Protein 9ZMU (pdb70)

InterPro domains:
  IPR013022 Xylose isomerase-like, TIM barrel domain [PF01261] (29-275)
  IPR030823 IolE/MocC family [TIGR04379] (2-289)
  IPR036237 Xylose isomerase-like superfamily [SSF51658] (3-282)
  IPR050312 IolE/XylA/MocC-like [PTHR12110] (18-287)

Secondary structure (DSSP, 8-state):
--EEEEE-GGGTS-SS-TTSSTTS-HHHHHHHHHHHT-SEE---TTS--SHHHHHHHHGGGT-EE---EEEE-TTTS-HHHHHHHHHHHHHHHHHHT--EEEEEE-TT--TT-TTS-GGG-----GGGHHHHHHHHHHHHHHHHTTT-EEEEE--TTSSS-SHHHHHHHHHT--SS-EEEEEHHHHHHTT--HHHHHHHHGGGEEEEEE-EEBHHHHHHHHHHT--HHHHHHHT-EE-TT-TTB---HHHHHHHHHHHT--EEEEE-----TTTS-HHHHHHHHHHHHHHHHHHTTS--

Foldseek 3Di:
DQEFEEAECLLQANALDRVFNVVPAPLNSLQLRLVLPHQAYEDGPRADLDQVRNCVRNVVSNHQHAEYEDEAAVVPDPLVVRLVSCVSRLVNCVSRVYQEYEYEHPNQFCLSPQPAFLVPADADPPVCLLVVLVSLQVSLVVSVVSRHQYAYEQARRYNRQELVSLVSSVVNHDDRYAHAQEQLSHVLSVHQSLVSCVVHVVRHQHYEQKWAQVVLSVVSVVVRGHNVVSLAVFRIAAAPDPSTDGDVLSSLLSNQVVQPGGYYYHYTRHRCVVVPSSVRVSSRVVRVVVSNVVSNNPD

Organism: Brucella melitensis biotype 1 (strain ATCC 23456 / CCUG 17765 / NCTC 10094 / 16M) (NCBI:txid224914)

B-factor: mean 40.73, std 9.57, range [23.69, 94.18]

Radius of gyration: 17.74 Å; Cα contacts (8 Å, |Δi|>4): 620; chains: 1; bounding box: 44×40×45 Å

Sequence (299 aa):
HMILYGTNPIAWSNDDDRSLGAHITLDQCLDEAAKIGFDGIEKGHKFPQEAAALKAVLEPRGLRYVSGWHSLNLLVNSVEEEKAAMQPALDLLKAMGSKVIIVCETSNAIHGDNDKPLQERPVLEDARWEAFGLGVEALAAHAAAQGITLVYHHHMGTIVETEDEIDRLMRFTGPHTRLLLDTGHCLFGRGNPERVAQKHIARVGHIHAKNIRRDIVQDVRDQNLSFLEGVRRGVFTVPGDTEGSVDFVPVLKIAAEHGYQGWLVIEAEQDPDVRNPFEYQSLGLKSLKAFAREAGLDK

Solvent-accessible surface area: 12038 Å² total; per-residue (Å²): 187,74,9,28,5,0,0,10,8,17,4,1,8,4,48,65,19,140,88,12,3,59,125,7,73,32,82,76,5,0,67,27,0,32,144,26,38,9,43,0,0,4,52,3,60,67,10,37,124,105,27,65,39,0,76,66,34,2,115,99,54,59,8,132,11,2,0,6,84,24,46,0,43,23,24,109,59,62,51,115,101,2,52,72,52,0,50,91,28,0,70,16,4,94,46,31,47,9,150,16,0,3,0,0,0,29,43,59,27,12,18,42,60,62,136,74,30,12,112,92,34,24,101,9,127,106,96,106,4,106,69,6,0,111,7,0,24,33,0,0,41,53,0,36,91,43,52,2,45,0,0,0,1,0,10,10,0,0,0,0,21,41,18,81,11,0,28,59,0,8,166,61,16,26,98,77,0,83,0,0,1,0,2,0,1,1,26,4,3,170,4,62,12,66,118,0,0,112,102,22,11,82,54,12,22,1,4,1,3,0,4,0,7,92,117,32,0,76,52,4,39,105,96,61,23,7,2,4,44,0,0,83,90,4,0,0,0,0,0,31,17,135,95,20,48,16,98,9,37,32,4,6,111,15,0,26,121,123,45,20,143,21,27,0,0,0,10,1,6,6,28,9,109,107,67,70,7,71,117,35,1,34,63,0,10,155,14,0,79,27,47,0,155,122,9,32,14,35,211

Structure (mmCIF, N/CA/C/O backbone):
data_9ZMU
#
_entry.id   9ZMU
#
_cell.length_a   47.806
_cell.length_b   47.806
_cell.length_c   492.577
_cell.angle_alpha   90.00
_cell.angle_beta   90.00
_cell.angle_gamma   120.00
#
_symmetry.space_group_name_H-M   'P 65 2 2'
#
loop_
_entity.id
_entity.type
_entity.pdbx_description
1 polymer 'Iole protein'
2 non-polymer 'MANGANESE (II) ION'
3 water water
#
loop_
_atom_site.group_PDB
_atom_site.id
_atom_site.type_symbol
_atom_site.label_atom_id
_atom_site.label_alt_id
_atom_site.label_comp_id
_atom_site.label_asym_id
_atom_site.label_entity_id
_atom_site.label_seq_id
_atom_site.pdbx_PDB_ins_code
_atom_site.Cartn_x
_atom_site.Cartn_y
_atom_site.Cartn_z
_atom_site.occupancy
_atom_site.B_iso_or_equiv
_atom_site.auth_seq_id
_atom_site.auth_comp_id
_atom_site.auth_asym_id
_atom_site.auth_atom_id
_atom_site.pdbx_PDB_model_num
ATOM 1 N N . HIS A 1 8 ? 33.072 17.804 -12.490 1.00 64.30 0 HIS A N 1
ATOM 2 C CA . HIS A 1 8 ? 32.223 16.712 -11.935 1.00 46.52 0 HIS A CA 1
ATOM 3 C C . HIS A 1 8 ? 31.633 15.802 -13.015 1.00 56.90 0 HIS A C 1
ATOM 4 O O . HIS A 1 8 ? 31.035 16.287 -13.977 1.00 59.43 0 HIS A O 1
ATOM 11 N N . MET A 1 9 ? 31.784 14.479 -12.846 1.00 51.20 1 MET A N 1
ATOM 12 C CA . MET A 1 9 ? 31.198 13.540 -13.798 1.00 48.58 1 MET A CA 1
ATOM 13 C C . MET A 1 9 ? 29.692 13.414 -13.618 1.00 47.33 1 MET A C 1
ATOM 14 O O . MET A 1 9 ? 28.977 13.165 -14.599 1.00 42.91 1 MET A O 1
ATOM 16 N N . ILE A 1 10 ? 29.187 13.579 -12.394 1.00 38.72 2 ILE A N 1
ATOM 17 C CA . ILE A 1 10 ? 27.748 13.616 -12.135 1.00 42.33 2 ILE A CA 1
ATOM 18 C C . ILE A 1 10 ? 27.374 15.028 -11.720 1.00 39.41 2 ILE A C 1
ATOM 19 O O . ILE A 1 10 ? 27.943 15.577 -10.764 1.00 37.82 2 ILE A O 1
ATOM 24 N N . LEU A 1 11 ? 26.416 15.603 -12.443 1.00 38.07 3 LEU A N 1
ATOM 25 C CA . LEU A 1 11 ? 25.852 16.915 -12.162 1.00 37.56 3 LEU A CA 1
ATOM 26 C C . LEU A 1 11 ? 24.410 16.743 -11.710 1.00 35.15 3 LEU A C 1
ATOM 27 O O . LEU A 1 11 ? 23.688 15.899 -12.234 1.00 31.71 3 LEU A O 1
ATOM 32 N N . TYR A 1 12 ? 24.011 17.546 -10.727 1.00 33.28 4 TYR A N 1
ATOM 33 C CA . TYR A 1 12 ? 22.687 17.513 -10.126 1.00 28.57 4 TYR A CA 1
ATOM 34 C C . TYR A 1 12 ? 21.887 18.732 -10.570 1.00 26.41 4 TYR A C 1
ATOM 35 O O . TYR A 1 12 ? 22.260 19.876 -10.275 1.00 32.24 4 TYR A O 1
ATOM 44 N N . GLY A 1 13 ? 20.787 18.487 -11.281 1.00 27.52 5 GLY A N 1
ATOM 45 C CA . GLY A 1 13 ? 19.935 19.541 -11.778 1.00 30.25 5 GLY A CA 1
ATOM 46 C C . GLY A 1 13 ? 18.603 19.589 -11.053 1.00 28.80 5 GLY A C 1
ATOM 47 O O . GLY A 1 13 ? 18.245 18.709 -10.283 1.00 31.32 5 GLY A O 1
ATOM 48 N N . THR A 1 14 ? 17.854 20.647 -11.334 1.00 30.03 6 THR A N 1
ATOM 49 C CA . THR A 1 14 ? 16.465 20.729 -10.927 1.00 27.50 6 THR A CA 1
ATOM 50 C C . THR A 1 14 ? 15.642 21.241 -12.102 1.00 28.84 6 THR A C 1
ATOM 51 O O . THR A 1 14 ? 16.178 21.586 -13.157 1.00 32.90 6 THR A O 1
ATOM 55 N N . ASN A 1 15 ? 14.325 21.280 -11.909 1.00 27.45 7 ASN A N 1
ATOM 56 C CA . ASN A 1 15 ? 13.359 21.709 -12.908 1.00 33.46 7 ASN A CA 1
ATOM 57 C C . ASN A 1 15 ? 12.442 22.753 -12.288 1.00 34.40 7 ASN A C 1
ATOM 58 O O . ASN A 1 15 ? 11.951 22.556 -11.171 1.00 35.11 7 ASN A O 1
ATOM 63 N N . PRO A 1 16 ? 12.154 23.846 -12.999 1.00 35.09 8 PRO A N 1
ATOM 64 C CA . PRO A 1 16 ? 11.350 24.930 -12.401 1.00 33.89 8 PRO A CA 1
ATOM 65 C C . PRO A 1 16 ? 9.877 24.592 -12.134 1.00 32.89 8 PRO A C 1
ATOM 66 O O . PRO A 1 16 ? 9.233 25.376 -11.435 1.00 32.75 8 PRO A O 1
ATOM 70 N N . ILE A 1 17 ? 9.320 23.479 -12.629 1.00 32.07 9 ILE A N 1
ATOM 71 C CA . ILE A 1 17 ? 7.905 23.200 -12.369 1.00 34.11 9 ILE A CA 1
ATOM 72 C C . ILE A 1 17 ? 7.652 22.898 -10.904 1.00 36.80 9 ILE A C 1
ATOM 73 O O . ILE A 1 17 ? 6.491 22.862 -10.480 1.00 33.74 9 ILE A O 1
ATOM 78 N N . ALA A 1 18 ? 8.712 22.718 -10.112 1.00 36.55 10 ALA A N 1
ATOM 79 C CA . ALA A 1 18 ? 8.540 22.687 -8.666 1.00 35.89 10 ALA A CA 1
ATOM 80 C C . ALA A 1 18 ? 8.019 24.026 -8.160 1.00 32.03 10 ALA A C 1
ATOM 81 O O . ALA A 1 18 ? 7.183 24.076 -7.252 1.00 39.00 10 ALA A O 1
ATOM 83 N N . TRP A 1 19 ? 8.506 25.121 -8.745 1.00 34.68 11 TRP A N 1
ATOM 84 C CA . TRP A 1 19 ? 8.143 26.484 -8.373 1.00 34.81 11 TRP A CA 1
ATOM 85 C C . TRP A 1 19 ? 6.899 26.965 -9.119 1.00 36.26 11 TRP A C 1
ATOM 86 O O . TRP A 1 19 ? 5.914 27.351 -8.489 1.00 35.68 11 TRP A O 1
ATOM 97 N N . SER A 1 20 ? 6.920 26.941 -10.451 1.00 34.81 12 SER A N 1
ATOM 98 C CA . SER A 1 20 ? 5.792 27.397 -11.255 1.00 30.32 12 SER A CA 1
ATOM 99 C C . SER A 1 20 ? 5.482 26.352 -12.310 1.00 37.03 12 SER A C 1
ATOM 100 O O . SER A 1 20 ? 6.317 26.091 -13.181 1.00 38.33 12 SER A O 1
ATOM 103 N N . ASN A 1 21 ? 4.295 25.745 -12.223 1.00 37.58 13 ASN A N 1
ATOM 104 C CA . ASN A 1 21 ? 3.929 24.696 -13.160 1.00 36.80 13 ASN A CA 1
ATOM 105 C C . ASN A 1 21 ? 3.811 25.255 -14.568 1.00 38.33 13 ASN A C 1
ATOM 106 O O . ASN A 1 21 ? 3.403 26.402 -14.773 1.00 33.02 13 ASN A O 1
ATOM 111 N N . ASP A 1 22 ? 4.220 24.435 -15.539 1.00 41.40 14 ASP A N 1
ATOM 112 C CA . ASP A 1 22 ? 4.145 24.816 -16.944 1.00 44.01 14 ASP A CA 1
ATOM 113 C C . ASP A 1 22 ? 2.764 24.537 -17.513 1.00 44.26 14 ASP A C 1
ATOM 114 O O . ASP A 1 22 ? 2.182 25.387 -18.195 1.00 43.51 14 ASP A O 1
ATOM 119 N N . ASP A 1 23 ? 2.253 23.327 -17.267 1.00 42.91 15 ASP A N 1
ATOM 120 C CA . ASP A 1 23 ? 0.975 22.902 -17.832 1.00 47.73 15 ASP A CA 1
ATOM 121 C C . ASP A 1 23 ? -0.202 23.659 -17.205 1.00 45.76 15 ASP A C 1
ATOM 122 O O . ASP A 1 23 ? -1.153 24.026 -17.905 1.00 53.27 15 ASP A O 1
ATOM 127 N N . ASP A 1 24 ? -0.183 23.873 -15.886 1.00 46.32 16 ASP A N 1
ATOM 128 C CA . ASP A 1 24 ? -1.223 24.629 -15.179 1.00 46.64 16 ASP A CA 1
ATOM 129 C C . ASP A 1 24 ? -0.570 25.878 -14.593 1.00 48.15 16 ASP A C 1
ATOM 130 O O . ASP A 1 24 ? 0.110 25.807 -13.566 1.00 43.75 16 ASP A O 1
ATOM 135 N N . ARG A 1 25 ? -0.792 27.026 -15.242 1.00 49.51 17 ARG A N 1
ATOM 136 C CA . ARG A 1 25 ? -0.164 28.289 -14.861 1.00 44.03 17 ARG A CA 1
ATOM 137 C C . ARG A 1 25 ? -0.839 28.971 -13.669 1.00 47.67 17 ARG A C 1
ATOM 138 O O . ARG A 1 25 ? -0.477 30.108 -13.340 1.00 48.25 17 ARG A O 1
ATOM 146 N N . SER A 1 26 ? -1.833 28.334 -13.049 1.00 39.42 18 SER A N 1
ATOM 147 C CA . SER A 1 26 ? -2.355 28.759 -11.760 1.00 42.63 18 SER A CA 1
ATOM 148 C C . SER A 1 26 ? -1.555 28.201 -10.599 1.00 38.17 18 SER A C 1
ATOM 149 O O . SER A 1 26 ? -1.793 28.602 -9.458 1.00 40.85 18 SER A O 1
ATOM 152 N N . LEU A 1 27 ? -0.641 27.268 -10.858 1.00 42.26 19 LEU A N 1
ATOM 153 C CA . LEU A 1 27 ? 0.171 26.643 -9.821 1.00 36.95 19 LEU A CA 1
ATOM 154 C C . LEU A 1 27 ? 1.505 27.368 -9.814 1.00 37.82 19 LEU A C 1
ATOM 155 O O . LEU A 1 27 ? 2.261 27.309 -10.791 1.00 38.50 19 LEU A O 1
ATOM 160 N N . GLY A 1 28 ? 1.776 28.073 -8.721 1.00 35.28 20 GLY A N 1
ATOM 161 C CA . GLY A 1 28 ? 2.980 28.869 -8.620 1.00 43.73 20 GLY A CA 1
ATOM 162 C C . GLY A 1 28 ? 3.006 30.095 -9.498 1.00 47.77 20 GLY A C 1
ATOM 163 O O . GLY A 1 28 ? 4.092 30.584 -9.807 1.00 50.47 20 GLY A O 1
ATOM 164 N N . ALA A 1 29 ? 1.843 30.612 -9.911 1.00 46.23 21 ALA A N 1
ATOM 165 C CA . ALA A 1 29 ? 1.828 31.793 -10.773 1.00 46.81 21 ALA A CA 1
ATOM 166 C C . ALA A 1 29 ? 2.523 32.975 -10.120 1.00 44.29 21 ALA A C 1
ATOM 167 O O . ALA A 1 29 ? 3.132 33.802 -10.806 1.00 41.27 21 ALA A O 1
ATOM 169 N N . HIS A 1 30 ? 2.416 33.081 -8.802 1.00 52.43 22 HIS A N 1
ATOM 170 C CA . HIS A 1 30 ? 2.947 34.214 -8.060 1.00 59.68 22 HIS A CA 1
ATOM 171 C C . HIS A 1 30 ? 4.453 34.149 -7.862 1.00 60.51 22 HIS A C 1
ATOM 172 O O . HIS A 1 30 ? 5.055 35.164 -7.489 1.00 67.22 22 HIS A O 1
ATOM 179 N N . ILE A 1 31 ? 5.073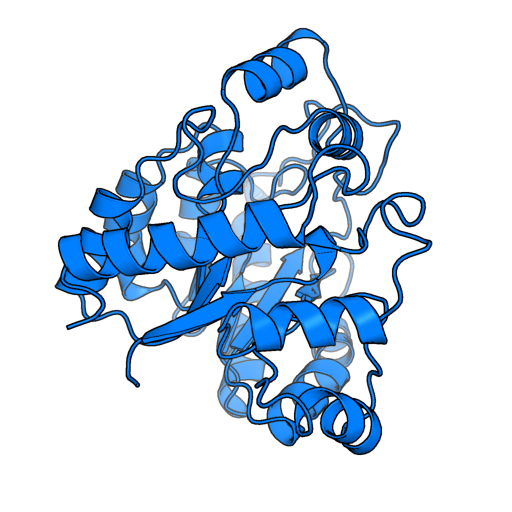 32.993 -8.093 1.00 54.22 23 ILE A N 1
ATOM 180 C CA . ILE A 1 31 ? 6.492 32.815 -7.810 1.00 45.51 23 ILE A CA 1
ATOM 181 C C . ILE A 1 31 ? 7.289 33.310 -9.001 1.00 45.67 23 ILE A C 1
ATOM 182 O O . ILE A 1 31 ? 7.169 32.777 -10.108 1.00 42.63 23 ILE A O 1
ATOM 187 N N . THR A 1 32 ? 8.139 34.298 -8.767 1.00 46.24 24 THR A N 1
ATOM 188 C CA . THR A 1 32 ? 8.879 34.878 -9.866 1.00 46.60 24 THR A CA 1
ATOM 189 C C . THR A 1 32 ? 9.980 33.932 -10.330 1.00 47.63 24 THR A C 1
ATOM 190 O O . THR A 1 32 ? 10.415 33.021 -9.612 1.00 39.85 24 THR A O 1
ATOM 194 N N . LEU A 1 33 ? 10.428 34.161 -11.561 1.00 46.47 25 LEU A N 1
ATOM 195 C CA . LEU A 1 33 ? 11.680 33.570 -12.006 1.00 44.05 25 LEU A CA 1
ATOM 196 C C . LEU A 1 33 ? 12.792 33.861 -11.018 1.00 41.21 25 LEU A C 1
ATOM 197 O O . LEU A 1 33 ? 13.592 32.979 -10.699 1.00 40.52 25 LEU A O 1
ATOM 202 N N . ASP A 1 34 ? 12.849 35.092 -10.510 1.00 48.68 26 ASP A N 1
ATOM 203 C CA . ASP A 1 34 ? 13.951 35.476 -9.632 1.00 52.55 26 ASP A CA 1
ATOM 204 C C . ASP A 1 34 ? 13.988 34.612 -8.379 1.00 47.49 26 ASP A C 1
ATOM 205 O O . ASP A 1 34 ? 15.070 34.230 -7.919 1.00 43.32 26 ASP A O 1
ATOM 210 N N . GLN A 1 35 ? 12.819 34.292 -7.811 1.00 40.66 27 GLN A N 1
ATOM 211 C CA . GLN A 1 35 ? 12.790 33.465 -6.612 1.00 43.23 27 GLN A CA 1
ATOM 212 C C . GLN A 1 35 ? 13.209 32.038 -6.928 1.00 42.86 27 GLN A C 1
ATOM 213 O O . GLN A 1 35 ? 14.006 31.436 -6.200 1.00 36.25 27 GLN A O 1
ATOM 219 N N . CYS A 1 36 ? 12.649 31.468 -7.992 1.00 36.18 28 CYS A N 1
ATOM 220 C CA . CYS A 1 36 ? 13.002 30.107 -8.370 1.00 36.78 28 CYS A CA 1
ATOM 221 C C . CYS A 1 36 ? 14.515 29.979 -8.503 1.00 31.14 28 CYS A C 1
ATOM 222 O O . CYS A 1 36 ? 15.141 29.128 -7.863 1.00 34.45 28 CYS A O 1
ATOM 225 N N . LEU A 1 37 ? 15.131 30.871 -9.271 1.00 32.25 29 LEU A N 1
ATOM 226 C CA . LEU A 1 37 ? 16.566 30.756 -9.514 1.00 39.48 29 LEU A CA 1
ATOM 227 C C . LEU A 1 37 ? 17.377 30.988 -8.243 1.00 38.00 29 LEU A C 1
ATOM 228 O O . LEU A 1 37 ? 18.384 30.311 -8.015 1.00 34.31 29 LEU A O 1
ATOM 233 N N . ASP A 1 38 ? 16.960 31.947 -7.411 1.00 38.81 30 ASP A N 1
ATOM 234 C CA . ASP A 1 38 ? 17.673 32.203 -6.165 1.00 37.50 30 ASP A CA 1
ATOM 235 C C . ASP A 1 38 ? 17.703 30.957 -5.300 1.00 36.20 30 ASP A C 1
ATOM 236 O O . ASP A 1 38 ? 18.755 30.567 -4.777 1.00 41.47 30 ASP A O 1
ATOM 241 N N . GLU A 1 39 ? 16.549 30.311 -5.148 1.00 36.00 31 GLU A N 1
ATOM 242 C CA . GLU A 1 39 ? 16.471 29.135 -4.293 1.00 36.86 31 GLU A CA 1
ATOM 243 C C . GLU A 1 39 ? 17.183 27.944 -4.917 1.00 30.91 31 GLU A C 1
ATOM 244 O O . GLU A 1 39 ? 17.804 27.149 -4.206 1.00 28.84 31 GLU A O 1
ATOM 250 N N . ALA A 1 40 ? 17.125 27.801 -6.241 1.00 31.20 32 ALA A N 1
ATOM 251 C CA . ALA A 1 40 ? 17.819 26.684 -6.872 1.00 34.17 32 ALA A CA 1
ATOM 252 C C . ALA A 1 40 ? 19.314 26.755 -6.591 1.00 32.95 32 ALA A C 1
ATOM 253 O O . ALA A 1 40 ? 19.932 25.770 -6.170 1.00 34.04 32 ALA A O 1
ATOM 255 N N . ALA A 1 41 ? 19.904 27.932 -6.793 1.00 35.59 33 ALA A N 1
ATOM 256 C CA . ALA A 1 41 ? 21.322 28.125 -6.514 1.00 35.83 33 ALA A CA 1
ATOM 257 C C . ALA A 1 41 ? 21.624 27.901 -5.040 1.00 39.80 33 ALA A C 1
ATOM 258 O O . ALA A 1 41 ? 22.571 27.194 -4.678 1.00 35.70 33 ALA A O 1
ATOM 260 N N . LYS A 1 42 ? 20.799 28.490 -4.176 1.00 40.95 34 LYS A N 1
ATOM 261 C CA . LYS A 1 42 ? 21.031 28.440 -2.742 1.00 38.67 34 LYS A CA 1
ATOM 262 C C . LYS A 1 42 ? 20.996 27.007 -2.231 1.00 39.30 34 LYS A C 1
ATOM 263 O O . LYS A 1 42 ? 21.769 26.634 -1.340 1.00 37.41 34 LYS A O 1
ATOM 269 N N . ILE A 1 43 ? 20.118 26.180 -2.804 1.00 35.14 35 ILE A N 1
ATOM 270 C CA . ILE A 1 43 ? 19.999 24.792 -2.375 1.00 34.90 35 ILE A CA 1
ATOM 271 C C . ILE A 1 43 ? 21.248 23.995 -2.731 1.00 32.22 35 ILE A C 1
ATOM 272 O O . ILE A 1 43 ? 21.545 22.969 -2.094 1.00 30.68 35 ILE A O 1
ATOM 277 N N . GLY A 1 44 ? 21.958 24.409 -3.780 1.00 30.26 36 GLY A N 1
ATOM 278 C CA . GLY A 1 44 ? 23.151 23.715 -4.230 1.00 33.54 36 GLY A CA 1
ATOM 279 C C . GLY A 1 44 ? 23.106 23.072 -5.609 1.00 35.65 36 GLY A C 1
ATOM 280 O O . GLY A 1 44 ? 24.068 22.401 -5.983 1.00 33.51 36 GLY A O 1
ATOM 281 N N . PHE A 1 45 ? 22.035 23.257 -6.386 1.00 33.64 37 PHE A N 1
ATOM 282 C CA . PHE A 1 45 ? 21.963 22.616 -7.698 1.00 31.39 37 PHE A CA 1
ATOM 283 C C . PHE A 1 45 ? 23.037 23.185 -8.625 1.00 30.22 37 PHE A C 1
ATOM 284 O O . PHE A 1 45 ? 23.387 24.360 -8.534 1.00 32.24 37 PHE A O 1
ATOM 292 N N . ASP A 1 46 ? 23.576 22.334 -9.508 1.00 32.36 38 ASP A N 1
ATOM 293 C CA . ASP A 1 46 ? 24.541 22.759 -10.526 1.00 30.16 38 ASP A CA 1
ATOM 294 C C . ASP A 1 46 ? 23.886 23.394 -11.748 1.00 33.70 38 ASP A C 1
ATOM 295 O O . ASP A 1 46 ? 24.569 24.067 -12.527 1.00 36.84 38 ASP A O 1
ATOM 300 N N . GLY A 1 47 ? 22.593 23.197 -11.937 1.00 33.08 39 GLY A N 1
ATOM 301 C CA . GLY A 1 47 ? 21.921 23.724 -13.113 1.00 29.94 39 GLY A CA 1
ATOM 302 C C . GLY A 1 47 ? 20.449 23.447 -12.990 1.00 29.41 39 GLY A C 1
ATOM 303 O O . GLY A 1 47 ? 19.997 22.825 -12.025 1.00 29.20 39 GLY A O 1
ATOM 304 N N . ILE A 1 48 ? 19.711 23.893 -14.011 1.00 28.07 40 ILE A N 1
ATOM 305 C CA . ILE A 1 48 ? 18.259 23.902 -14.004 1.00 28.39 40 ILE A CA 1
ATOM 306 C C . ILE A 1 48 ? 17.790 23.777 -15.445 1.00 28.96 40 ILE A C 1
ATOM 307 O O . ILE A 1 48 ? 18.489 24.176 -16.380 1.00 30.44 40 ILE A O 1
ATOM 312 N N . GLU A 1 49 ? 16.624 23.170 -15.620 1.00 28.95 41 GLU A N 1
ATOM 313 C CA . GLU A 1 49 ? 16.055 22.961 -16.941 1.00 30.67 41 GLU A CA 1
ATOM 314 C C . GLU A 1 49 ? 15.090 24.093 -17.255 1.00 30.81 41 GLU A C 1
ATOM 315 O O . GLU A 1 49 ? 14.686 24.851 -16.381 1.00 30.40 41 GLU A O 1
ATOM 321 N N . LYS A 1 50 ? 14.692 24.171 -18.518 1.00 32.68 42 LYS A N 1
ATOM 322 C CA . LYS A 1 50 ? 13.800 25.224 -18.978 1.00 33.44 42 LYS A CA 1
ATOM 323 C C . LYS A 1 50 ? 12.456 25.182 -18.257 1.00 33.09 42 LYS A C 1
ATOM 324 O O . LYS A 1 50 ? 11.900 24.112 -17.983 1.00 30.69 42 LYS A O 1
ATOM 330 N N . GLY A 1 51 ? 11.942 26.372 -17.954 1.00 32.03 43 GLY A N 1
ATOM 331 C CA . GLY A 1 51 ? 10.576 26.533 -17.522 1.00 32.10 43 GLY A CA 1
ATOM 332 C C . GLY A 1 51 ? 9.961 27.695 -18.280 1.00 37.00 43 GLY A C 1
ATOM 333 O O . GLY A 1 51 ? 10.666 28.506 -18.891 1.00 31.85 43 GLY A O 1
ATOM 334 N N . HIS A 1 52 ? 8.633 27.785 -18.205 1.00 37.45 44 HIS A N 1
ATOM 335 C CA . HIS A 1 52 ? 7.912 28.748 -19.034 1.00 39.53 44 HIS A CA 1
ATOM 336 C C . HIS A 1 52 ? 8.251 30.199 -18.705 1.00 44.48 44 HIS A C 1
ATOM 337 O O . HIS A 1 52 ? 8.003 31.078 -19.538 1.00 34.04 44 HIS A O 1
ATOM 344 N N . LYS A 1 53 ? 8.848 30.478 -17.548 1.00 39.39 45 LYS A N 1
ATOM 345 C CA . LYS A 1 53 ? 9.215 31.847 -17.221 1.00 47.34 45 LYS A CA 1
ATOM 346 C C . LYS A 1 53 ? 10.649 32.191 -17.628 1.00 47.96 45 LYS A C 1
ATOM 347 O O . LYS A 1 53 ? 11.113 33.297 -17.330 1.00 45.67 45 LYS A O 1
ATOM 353 N N . PHE A 1 54 ? 11.356 31.272 -18.308 1.00 42.89 46 PHE A N 1
ATOM 354 C CA . PHE A 1 54 ? 12.743 31.484 -18.724 1.00 40.50 46 PHE A CA 1
ATOM 355 C C . PHE A 1 54 ? 12.807 32.306 -20.010 1.00 47.29 46 PHE A C 1
ATOM 356 O O . PHE A 1 54 ? 12.086 32.006 -20.965 1.00 47.57 46 PHE A O 1
ATOM 364 N N . PRO A 1 55 ? 13.694 33.302 -20.092 1.00 45.36 47 PRO A N 1
ATOM 365 C CA . PRO A 1 55 ? 13.968 33.920 -21.393 1.00 44.20 47 PRO A CA 1
ATOM 366 C C . PRO A 1 55 ? 14.445 32.860 -22.365 1.00 49.59 47 PRO A C 1
ATOM 367 O O . PRO A 1 55 ? 15.094 31.887 -21.977 1.00 49.84 47 PRO A O 1
ATOM 371 N N . GLN A 1 56 ? 14.109 33.049 -23.638 1.00 48.07 48 GLN A N 1
ATOM 372 C CA . GLN A 1 56 ? 14.498 32.106 -24.676 1.00 47.59 48 GLN A CA 1
ATOM 373 C C . GLN A 1 56 ? 15.527 32.685 -25.637 1.00 49.00 48 GLN A C 1
ATOM 374 O O . GLN A 1 56 ? 15.793 32.086 -26.683 1.00 50.56 48 GLN A O 1
ATOM 380 N N . GLU A 1 57 ? 16.123 33.821 -25.302 1.00 53.98 49 GLU A N 1
ATOM 381 C CA . GLU A 1 57 ? 17.271 34.345 -26.024 1.00 52.18 49 GLU A CA 1
ATOM 382 C C . GLU A 1 57 ? 18.532 34.062 -25.211 1.00 47.74 49 GLU A C 1
ATOM 383 O O . GLU A 1 57 ? 18.483 33.949 -23.985 1.00 48.92 49 GLU A O 1
ATOM 389 N N . ALA A 1 58 ? 19.667 33.934 -25.903 1.00 52.65 50 ALA A N 1
ATOM 390 C CA . ALA A 1 58 ? 20.870 33.405 -25.258 1.00 53.64 50 ALA A CA 1
ATOM 391 C C . ALA A 1 58 ? 21.457 34.394 -24.260 1.00 52.74 50 ALA A C 1
ATOM 392 O O . ALA A 1 58 ? 21.838 34.009 -23.149 1.00 49.46 50 ALA A O 1
ATOM 394 N N . ALA A 1 59 ? 21.581 35.664 -24.650 1.00 49.52 51 ALA A N 1
ATOM 395 C CA . ALA A 1 59 ? 22.129 36.659 -23.731 1.00 50.74 51 ALA A CA 1
ATOM 396 C C . ALA A 1 59 ? 21.229 36.846 -22.519 1.00 50.70 51 ALA A C 1
ATOM 397 O O . ALA A 1 59 ? 21.714 36.916 -21.385 1.00 49.27 51 ALA A O 1
ATOM 399 N N . ALA A 1 60 ? 19.914 36.942 -22.743 1.00 50.67 52 ALA A N 1
ATOM 400 C CA . ALA A 1 60 ? 18.976 37.162 -21.644 1.00 41.85 52 ALA A CA 1
ATOM 401 C C . ALA A 1 60 ? 18.926 35.964 -20.702 1.00 47.69 52 ALA A C 1
ATOM 402 O O . ALA A 1 60 ? 18.816 36.130 -19.482 1.00 44.93 52 ALA A O 1
ATOM 404 N N . LEU A 1 61 ? 18.984 34.749 -21.251 1.00 43.50 53 LEU A N 1
ATOM 405 C CA . LEU A 1 61 ? 19.035 33.556 -20.413 1.00 48.54 53 LEU A CA 1
ATOM 406 C C . LEU A 1 61 ? 20.374 33.451 -19.680 1.00 41.60 53 LEU A C 1
ATOM 407 O O . LEU A 1 61 ? 20.425 33.027 -18.520 1.00 38.03 53 LEU A O 1
ATOM 412 N N . LYS A 1 62 ? 21.471 33.838 -20.326 1.00 40.00 54 LYS A N 1
ATOM 413 C CA . LYS A 1 62 ? 22.750 33.848 -19.621 1.00 41.76 54 LYS A CA 1
ATOM 414 C C . LYS A 1 62 ? 22.747 34.877 -18.501 1.00 42.91 54 LYS A C 1
ATOM 415 O O . LYS A 1 62 ? 23.348 34.658 -17.443 1.00 49.21 54 LYS A O 1
ATOM 421 N N . ALA A 1 63 ? 22.085 36.014 -18.721 1.00 44.94 55 ALA A N 1
ATOM 422 C CA . ALA A 1 63 ? 22.122 37.106 -17.755 1.00 42.70 55 ALA A CA 1
ATOM 423 C C . ALA A 1 63 ? 21.472 36.720 -16.435 1.00 47.78 55 ALA A C 1
ATOM 424 O O . ALA A 1 63 ? 21.776 37.325 -15.399 1.00 49.16 55 ALA A O 1
ATOM 426 N N . VAL A 1 64 ? 20.559 35.747 -16.445 1.00 45.89 56 VAL A N 1
ATOM 427 C CA . VAL A 1 64 ? 19.871 35.370 -15.218 1.00 41.61 56 VAL A CA 1
ATOM 428 C C . VAL A 1 64 ? 20.379 34.053 -14.643 1.00 40.45 56 VAL A C 1
ATOM 429 O O . VAL A 1 64 ? 20.209 33.812 -13.439 1.00 43.70 56 VAL A O 1
ATOM 433 N N . LEU A 1 65 ? 21.002 33.201 -15.451 1.00 39.51 57 LEU A N 1
ATOM 434 C CA . LEU A 1 65 ? 21.577 31.972 -14.915 1.00 41.46 57 LEU A CA 1
ATOM 435 C C . LEU A 1 65 ? 22.996 32.155 -14.380 1.00 42.26 57 LEU A C 1
ATOM 436 O O . LEU A 1 65 ? 23.317 31.613 -13.317 1.00 43.15 57 LEU A O 1
ATOM 441 N N . GLU A 1 66 ? 23.858 32.884 -15.098 1.00 47.58 58 GLU A N 1
ATOM 442 C CA . GLU A 1 66 ? 25.261 32.990 -14.695 1.00 49.41 58 GLU A CA 1
ATOM 443 C C . GLU A 1 66 ? 25.434 33.621 -13.322 1.00 48.66 58 GLU A C 1
ATOM 444 O O . GLU A 1 66 ? 26.265 33.120 -12.544 1.00 49.29 58 GLU A O 1
ATOM 450 N N . PRO A 1 67 ? 24.713 34.684 -12.961 1.00 43.38 59 PRO A N 1
ATOM 451 C CA . PRO A 1 67 ? 24.895 35.287 -11.631 1.00 42.79 59 PRO A CA 1
ATOM 452 C C . PRO A 1 67 ? 24.624 34.340 -10.494 1.00 45.65 59 PRO A C 1
ATOM 453 O O . PRO A 1 67 ? 24.950 34.656 -9.343 1.00 39.93 59 PRO A O 1
ATOM 457 N N . ARG A 1 68 ? 23.990 33.207 -10.770 1.00 48.54 60 ARG A N 1
ATOM 458 C CA . ARG A 1 68 ? 23.579 32.269 -9.746 1.00 40.24 60 ARG A CA 1
ATOM 459 C C . ARG A 1 68 ? 24.341 30.960 -9.845 1.00 40.89 60 ARG A C 1
ATOM 460 O O . ARG A 1 68 ? 24.050 30.031 -9.091 1.00 40.50 60 ARG A O 1
ATOM 468 N N . GLY A 1 69 ? 25.322 30.875 -10.746 1.00 44.88 61 GLY A N 1
ATOM 469 C CA . GLY A 1 69 ? 26.112 29.676 -10.913 1.00 42.86 61 GLY A CA 1
ATOM 470 C C . GLY A 1 69 ? 25.368 28.519 -11.534 1.00 42.59 61 GLY A C 1
ATOM 471 O O . GLY A 1 69 ? 25.803 27.371 -11.396 1.00 39.33 61 GLY A O 1
ATOM 472 N N . LEU A 1 70 ? 24.269 28.788 -12.240 1.00 38.99 62 LEU A N 1
ATOM 473 C CA . LEU A 1 70 ? 23.396 27.749 -12.770 1.00 38.34 62 LEU A CA 1
ATOM 474 C C . LEU A 1 70 ? 23.707 27.511 -14.246 1.00 38.84 62 LEU A C 1
ATOM 475 O O . LEU A 1 70 ? 23.683 28.448 -15.050 1.00 36.43 62 LEU A O 1
ATOM 480 N N . ARG A 1 71 ? 24.009 26.263 -14.589 1.00 35.49 63 ARG A N 1
ATOM 481 C CA . ARG A 1 71 ? 24.073 25.844 -15.981 1.00 36.33 63 ARG A CA 1
ATOM 482 C C . ARG A 1 71 ? 22.671 25.569 -16.501 1.00 32.23 63 ARG A C 1
ATOM 483 O O . ARG A 1 71 ? 21.790 25.140 -15.758 1.00 29.04 63 ARG A O 1
ATOM 491 N N . TYR A 1 72 ? 22.479 25.817 -17.792 1.00 32.78 64 TYR A N 1
ATOM 492 C CA . TYR A 1 72 ? 21.248 25.460 -18.483 1.00 32.25 64 TYR A CA 1
ATOM 493 C C . TYR A 1 72 ? 21.327 23.984 -18.839 1.00 33.01 64 TYR A C 1
ATOM 494 O O . TYR A 1 72 ? 22.069 23.597 -19.745 1.00 30.82 64 TYR A O 1
ATOM 503 N N . VAL A 1 73 ? 20.582 23.155 -18.106 1.00 27.28 65 VAL A N 1
ATOM 504 C CA . VAL A 1 73 ? 20.613 21.710 -18.325 1.00 27.58 65 VAL A CA 1
ATOM 505 C C . VAL A 1 73 ? 20.095 21.372 -19.715 1.00 36.46 65 VAL A C 1
ATOM 506 O O . VAL A 1 73 ? 20.762 20.693 -20.498 1.00 37.11 65 VAL A O 1
ATOM 510 N N . SER A 1 74 ? 18.860 21.776 -19.999 1.00 37.72 66 SER A N 1
ATOM 511 C CA . SER A 1 74 ? 18.168 21.411 -21.232 1.00 41.42 66 SER A CA 1
ATOM 512 C C . SER A 1 74 ? 16.780 22.027 -21.234 1.00 39.79 66 SER A C 1
ATOM 513 O O . SER A 1 74 ? 16.381 22.655 -20.253 1.00 41.30 66 SER A O 1
ATOM 516 N N . GLY A 1 75 ? 16.037 21.852 -22.317 1.00 35.57 67 GLY A N 1
ATOM 517 C CA . GLY A 1 75 ? 14.656 22.266 -22.337 1.00 38.19 67 GLY A CA 1
ATOM 518 C C . GLY A 1 75 ? 13.751 21.258 -23.018 1.00 39.70 67 GLY A C 1
ATOM 519 O O . GLY A 1 75 ? 14.130 20.609 -24.000 1.00 36.73 67 GLY A O 1
ATOM 520 N N . TRP A 1 76 ? 12.550 21.107 -22.480 1.00 42.37 68 TRP A N 1
ATOM 521 C CA . TRP A 1 76 ? 11.520 20.324 -23.146 1.00 39.61 68 TRP A CA 1
ATOM 522 C C . TRP A 1 76 ? 11.217 20.929 -24.509 1.00 37.06 68 TRP A C 1
ATOM 523 O O . TRP A 1 76 ? 11.015 22.141 -24.626 1.00 45.32 68 TRP A O 1
ATOM 534 N N . HIS A 1 77 ? 11.182 20.090 -25.543 1.00 38.80 69 HIS A N 1
ATOM 535 C CA . HIS A 1 77 ? 10.720 20.490 -26.871 1.00 36.94 69 HIS A CA 1
ATOM 536 C C . HIS A 1 77 ? 9.650 19.514 -27.345 1.00 36.70 69 HIS A C 1
ATOM 537 O O . HIS A 1 77 ? 9.913 18.312 -27.452 1.00 34.51 69 HIS A O 1
ATOM 544 N N . SER A 1 78 ? 8.464 20.043 -27.669 1.00 42.95 70 SER A N 1
ATOM 545 C CA . SER A 1 78 ? 7.317 19.239 -28.083 1.00 33.72 70 SER A CA 1
ATOM 546 C C . SER A 1 78 ? 7.449 18.786 -29.533 1.00 35.94 70 SER A C 1
ATOM 547 O O . SER A 1 78 ? 7.800 19.573 -30.416 1.00 38.84 70 SER A O 1
ATOM 550 N N . LEU A 1 79 ? 7.116 17.529 -29.779 1.00 32.80 71 LEU A N 1
ATOM 551 C CA . LEU A 1 79 ? 7.167 16.957 -31.114 1.00 40.23 71 LEU A CA 1
ATOM 552 C C . LEU A 1 79 ? 5.758 16.848 -31.681 1.00 40.22 71 LEU A C 1
ATOM 553 O O . LEU A 1 79 ? 4.774 16.783 -30.946 1.00 39.93 71 LEU A O 1
ATOM 558 N N . ASN A 1 80 ? 5.669 16.839 -33.009 1.00 42.59 72 ASN A N 1
ATOM 559 C CA . ASN A 1 80 ? 4.405 16.607 -33.707 1.00 38.84 72 ASN A CA 1
ATOM 560 C C . ASN A 1 80 ? 4.627 15.695 -34.924 1.00 40.95 72 ASN A C 1
ATOM 561 O O . ASN A 1 80 ? 4.071 15.916 -36.006 1.00 44.75 72 ASN A O 1
ATOM 566 N N . LEU A 1 81 ? 5.425 14.639 -34.749 1.00 37.99 73 LEU A N 1
ATOM 567 C CA . LEU A 1 81 ? 5.742 13.719 -35.839 1.00 44.60 73 LEU A CA 1
ATOM 568 C C . LEU A 1 81 ? 4.527 12.959 -36.367 1.00 38.97 73 LEU A C 1
ATOM 569 O O . LEU A 1 81 ? 4.592 12.420 -37.475 1.00 34.46 73 LEU A O 1
ATOM 574 N N . LEU A 1 82 ? 3.434 12.886 -35.607 1.00 44.08 74 LEU A N 1
ATOM 575 C CA . LEU A 1 82 ? 2.268 12.119 -36.046 1.00 42.09 74 LEU A CA 1
ATOM 576 C C . LEU A 1 82 ? 1.343 12.908 -36.965 1.00 45.70 74 LEU A C 1
ATOM 577 O O . LEU A 1 82 ? 0.414 12.314 -37.523 1.00 43.38 74 LEU A O 1
ATOM 582 N N . VAL A 1 83 ? 1.559 14.215 -37.137 1.00 47.15 75 VAL A N 1
ATOM 583 C CA . VAL A 1 83 ? 0.697 15.018 -37.999 1.00 51.76 75 VAL A CA 1
ATOM 584 C C . VAL A 1 83 ? 1.510 15.910 -38.929 1.00 53.77 75 VAL A C 1
ATOM 585 O O . VAL A 1 83 ? 0.967 16.474 -39.885 1.00 56.19 75 VAL A O 1
ATOM 589 N N . ASN A 1 84 ? 2.802 16.063 -38.655 1.00 47.85 76 ASN A N 1
ATOM 590 C CA . ASN A 1 84 ? 3.658 16.966 -39.412 1.00 49.62 76 ASN A CA 1
ATOM 591 C C . ASN A 1 84 ? 4.796 16.188 -40.057 1.00 43.53 76 ASN A C 1
ATOM 592 O O . ASN A 1 84 ? 5.227 15.148 -39.548 1.00 42.75 76 ASN A O 1
ATOM 597 N N . SER A 1 85 ? 5.277 16.683 -41.191 1.00 44.91 77 SER A N 1
ATOM 598 C CA . SER A 1 85 ? 6.367 15.975 -41.835 1.00 44.36 77 SER A CA 1
ATOM 599 C C . SER A 1 85 ? 7.621 16.096 -40.992 1.00 43.97 77 SER A C 1
ATOM 600 O O . SER A 1 85 ? 7.701 16.895 -40.058 1.00 41.93 77 SER A O 1
ATOM 603 N N . VAL A 1 86 ? 8.609 15.274 -41.339 1.00 43.81 78 VAL A N 1
ATOM 604 C CA . VAL A 1 86 ? 9.884 15.297 -40.635 1.00 45.31 78 VAL A CA 1
ATOM 605 C C . VAL A 1 86 ? 10.557 16.651 -40.804 1.00 47.23 78 VAL A C 1
ATOM 606 O O . VAL A 1 86 ? 11.078 17.224 -39.841 1.00 47.38 78 VAL A O 1
ATOM 610 N N . GLU A 1 87 ? 10.533 17.205 -42.017 1.00 45.08 79 GLU A N 1
ATOM 611 C CA . GLU A 1 87 ? 11.249 18.455 -42.254 1.00 47.37 79 GLU A CA 1
ATOM 612 C C . GLU A 1 87 ? 10.612 19.613 -41.488 1.00 44.96 79 GLU A C 1
ATOM 613 O O . GLU A 1 87 ? 11.320 20.498 -40.994 1.00 39.95 79 GLU A O 1
ATOM 619 N N . GLU A 1 88 ? 9.281 19.623 -41.370 1.00 45.06 80 GLU A N 1
ATOM 620 C CA . GLU A 1 88 ? 8.626 20.609 -40.516 1.00 45.08 80 GLU A CA 1
ATOM 621 C C . GLU A 1 88 ? 9.032 20.444 -39.054 1.00 41.86 80 GLU A C 1
ATOM 622 O O . GLU A 1 88 ? 9.063 21.426 -38.306 1.00 45.74 80 GLU A O 1
ATOM 628 N N . GLU A 1 89 ? 9.353 19.219 -38.629 1.00 46.72 81 GLU A N 1
ATOM 629 C CA . GLU A 1 89 ? 9.733 18.969 -37.238 1.00 50.95 81 GLU A CA 1
ATOM 630 C C . GLU A 1 89 ? 11.191 19.321 -36.964 1.00 46.88 81 GLU A C 1
ATOM 631 O O . GLU A 1 89 ? 11.510 19.785 -35.862 1.00 42.06 81 GLU A O 1
ATOM 637 N N . LYS A 1 90 ? 12.079 19.094 -37.941 1.00 41.47 82 LYS A N 1
ATOM 638 C CA . LYS A 1 90 ? 13.443 19.610 -37.859 1.00 44.81 82 LYS A CA 1
ATOM 639 C C . LYS A 1 90 ? 13.442 21.129 -37.749 1.00 43.31 82 LYS A C 1
ATOM 640 O O . LYS A 1 90 ? 14.197 21.704 -36.956 1.00 39.79 82 LYS A O 1
ATOM 646 N N . ALA A 1 91 ? 12.602 21.799 -38.545 1.00 42.39 83 ALA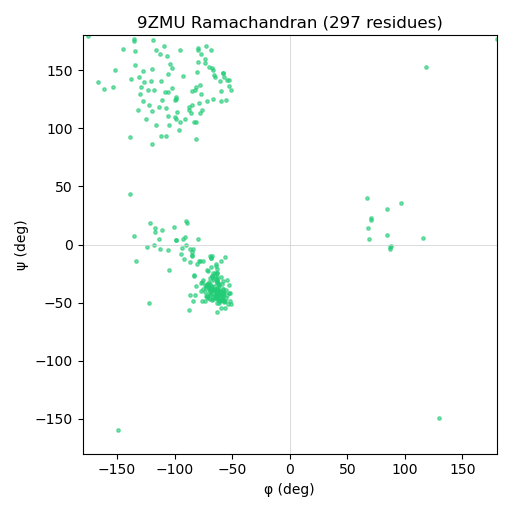 A N 1
ATOM 647 C CA . ALA A 1 91 ? 12.534 23.256 -38.504 1.00 42.64 83 ALA A CA 1
ATOM 648 C C . ALA A 1 91 ? 11.868 23.779 -37.238 1.00 42.89 83 ALA A C 1
ATOM 649 O O . ALA A 1 91 ? 12.071 24.944 -36.883 1.00 45.59 83 ALA A O 1
ATOM 651 N N . ALA A 1 92 ? 11.057 22.970 -36.567 1.00 43.12 84 ALA A N 1
ATOM 652 C CA . ALA A 1 92 ? 10.491 23.402 -35.294 1.00 39.25 84 ALA A CA 1
ATOM 653 C C . ALA A 1 92 ? 11.451 23.163 -34.134 1.00 41.62 84 ALA A C 1
ATOM 654 O O . ALA A 1 92 ? 11.378 23.860 -33.117 1.00 44.17 84 ALA A O 1
ATOM 656 N N . MET A 1 93 ? 12.346 22.188 -34.244 1.00 44.50 85 MET A N 1
ATOM 657 C CA . MET A 1 93 ? 13.312 21.981 -33.180 1.00 44.61 85 MET A CA 1
ATOM 658 C C . MET A 1 93 ? 14.555 22.845 -33.324 1.00 42.65 85 MET A C 1
ATOM 659 O O . MET A 1 93 ? 15.293 22.990 -32.350 1.00 41.60 85 MET A O 1
ATOM 664 N N . GLN A 1 94 ? 14.792 23.436 -34.493 1.00 43.92 86 GLN A N 1
ATOM 665 C CA . GLN A 1 94 ? 16.040 24.166 -34.703 1.00 44.44 86 GLN A CA 1
ATOM 666 C C . GLN A 1 94 ? 16.202 25.362 -33.770 1.00 45.84 86 GLN A C 1
ATOM 667 O O . GLN A 1 94 ? 17.323 25.576 -33.278 1.00 44.40 86 GLN A O 1
ATOM 673 N N . PRO A 1 95 ? 15.185 26.182 -33.503 1.00 42.44 87 PRO A N 1
ATOM 674 C CA . PRO A 1 95 ? 15.419 27.284 -32.560 1.00 43.24 87 PRO A CA 1
ATOM 675 C C . PRO A 1 95 ? 15.907 26.782 -31.218 1.00 40.17 87 PRO A C 1
ATOM 676 O O . PRO A 1 95 ? 16.817 27.373 -30.619 1.00 45.20 87 PRO A O 1
ATOM 680 N N . ALA A 1 96 ? 15.328 25.679 -30.747 1.00 35.86 88 ALA A N 1
ATOM 681 C CA . ALA A 1 96 ? 15.774 25.054 -29.509 1.00 39.63 88 ALA A CA 1
ATOM 682 C C . ALA A 1 96 ? 17.209 24.551 -29.626 1.00 39.39 88 ALA A C 1
ATOM 683 O O . ALA A 1 96 ? 18.003 24.710 -28.694 1.00 37.95 88 ALA A O 1
ATOM 685 N N . LEU A 1 97 ? 17.558 23.929 -30.756 1.00 39.68 89 LEU A N 1
ATOM 686 C CA . LEU A 1 97 ? 18.924 23.439 -30.927 1.00 44.28 89 LEU A CA 1
ATOM 687 C C . LEU A 1 97 ? 19.930 24.579 -30.894 1.00 41.81 89 LEU A C 1
ATOM 688 O O . LEU A 1 97 ? 21.057 24.400 -30.416 1.00 44.06 89 LEU A O 1
ATOM 693 N N . ASP A 1 98 ? 19.546 25.753 -31.393 1.00 44.59 90 ASP A N 1
ATOM 694 C CA . ASP A 1 98 ? 20.463 26.880 -31.383 1.00 46.45 90 ASP A CA 1
ATOM 695 C C . ASP A 1 98 ? 20.644 27.410 -29.968 1.00 50.10 90 ASP A C 1
ATOM 696 O O . ASP A 1 98 ? 21.775 27.668 -29.536 1.00 51.84 90 ASP A O 1
ATOM 701 N N . LEU A 1 99 ? 19.546 27.558 -29.217 1.00 42.38 91 LEU A N 1
ATOM 702 C CA . LEU A 1 99 ? 19.683 28.030 -27.842 1.00 41.12 91 LEU A CA 1
ATOM 703 C C . LEU A 1 99 ? 20.574 27.087 -27.047 1.00 40.93 91 LEU A C 1
ATOM 704 O O . LEU A 1 99 ? 21.525 27.523 -26.391 1.00 46.07 91 LEU A O 1
ATOM 709 N N . LEU A 1 100 ? 20.324 25.781 -27.150 1.00 40.65 92 LEU A N 1
ATOM 710 C CA . LEU A 1 100 ? 21.088 24.818 -26.370 1.00 41.03 92 LEU A CA 1
ATOM 711 C C . LEU A 1 100 ? 22.581 24.922 -26.664 1.00 45.62 92 LEU A C 1
ATOM 712 O O . LEU A 1 100 ? 23.411 24.843 -25.746 1.00 41.81 92 LEU A O 1
ATOM 717 N N . LYS A 1 101 ? 22.945 25.084 -27.940 1.00 47.34 93 LYS A N 1
ATOM 718 C CA . LYS A 1 101 ? 24.356 25.235 -28.291 1.00 42.12 93 LYS A CA 1
ATOM 719 C C . LYS A 1 101 ? 24.935 26.509 -27.689 1.00 38.41 93 LYS A C 1
ATOM 720 O O . LYS A 1 101 ? 26.016 26.494 -27.094 1.00 40.88 93 LYS A O 1
ATOM 726 N N . ALA A 1 102 ? 24.215 27.623 -27.817 1.00 42.45 94 ALA A N 1
ATOM 727 C CA . ALA A 1 102 ? 24.715 28.890 -27.299 1.00 41.23 94 ALA A CA 1
ATOM 728 C C . ALA A 1 102 ? 24.885 28.860 -25.789 1.00 43.67 94 ALA A C 1
ATOM 729 O O . ALA A 1 102 ? 25.689 29.633 -25.250 1.00 45.66 94 ALA A O 1
ATOM 731 N N . MET A 1 103 ? 24.147 27.983 -25.106 1.00 38.08 95 MET A N 1
ATOM 732 C CA . MET A 1 103 ? 24.168 27.838 -23.660 1.00 38.83 95 MET A CA 1
ATOM 733 C C . MET A 1 103 ? 25.121 26.757 -23.186 1.00 40.39 95 MET A C 1
ATOM 734 O O . MET A 1 103 ? 25.329 26.627 -21.977 1.00 41.41 95 MET A O 1
ATOM 739 N N . GLY A 1 104 ? 25.688 25.976 -24.097 1.00 39.52 96 GLY A N 1
ATOM 740 C CA . GLY A 1 104 ? 26.601 24.913 -23.732 1.00 41.63 96 GLY A CA 1
ATOM 741 C C . GLY A 1 104 ? 25.940 23.585 -23.441 1.00 44.23 96 GLY A C 1
ATOM 742 O O . GLY A 1 104 ? 26.647 22.603 -23.148 1.00 41.41 96 GLY A O 1
ATOM 743 N N . SER A 1 105 ? 24.613 23.516 -23.516 1.00 38.47 97 SER A N 1
ATOM 744 C CA . SER A 1 105 ? 23.910 22.278 -23.208 1.00 39.87 97 SER A CA 1
ATOM 745 C C . SER A 1 105 ? 24.215 21.197 -24.240 1.00 40.19 97 SER A C 1
ATOM 746 O O . SER A 1 105 ? 24.509 21.480 -25.407 1.00 42.90 97 SER A O 1
ATOM 749 N N . LYS A 1 106 ? 24.139 19.942 -23.793 1.00 36.09 98 LYS A N 1
ATOM 750 C CA . LYS A 1 106 ? 24.452 18.786 -24.629 1.00 44.97 98 LYS A CA 1
ATOM 751 C C . LYS A 1 106 ? 23.246 17.906 -24.940 1.00 39.63 98 LYS A C 1
ATOM 752 O O . LYS A 1 106 ? 23.384 16.953 -25.714 1.00 37.70 98 LYS A O 1
ATOM 758 N N . VAL A 1 107 ? 22.067 18.208 -24.388 1.00 34.85 99 VAL A N 1
ATOM 759 C CA . VAL A 1 107 ? 20.885 17.353 -24.514 1.00 45.66 99 VAL A CA 1
ATOM 760 C C . VAL A 1 107 ? 19.676 18.187 -24.942 1.00 34.53 99 VAL A C 1
ATOM 761 O O . VAL A 1 107 ? 19.540 19.342 -24.535 1.00 43.78 99 VAL A O 1
ATOM 765 N N . ILE A 1 108 ? 18.802 17.607 -25.773 1.00 37.48 100 ILE A N 1
ATOM 766 C CA . ILE A 1 108 ? 17.459 18.134 -26.018 1.00 31.62 100 ILE A CA 1
ATOM 767 C C . ILE A 1 108 ? 16.444 17.091 -25.565 1.00 33.06 100 ILE A C 1
ATOM 768 O O . ILE A 1 108 ? 16.558 15.907 -25.914 1.00 27.96 100 ILE A O 1
ATOM 773 N N . ILE A 1 109 ? 15.436 17.542 -24.816 1.00 27.94 101 ILE A N 1
ATOM 774 C CA . ILE A 1 109 ? 14.398 16.688 -24.238 1.00 28.40 101 ILE A CA 1
ATOM 775 C C . ILE A 1 109 ? 13.181 16.774 -25.146 1.00 29.41 101 ILE A C 1
ATOM 776 O O . ILE A 1 109 ? 12.724 17.874 -25.448 1.00 33.02 101 ILE A O 1
ATOM 781 N N . VAL A 1 110 ? 12.649 15.638 -25.597 1.00 27.20 102 VAL A N 1
ATOM 782 C CA . VAL A 1 110 ? 11.549 15.690 -26.549 1.00 28.19 102 VAL A CA 1
ATOM 783 C C . VAL A 1 110 ? 10.456 14.717 -26.140 1.00 27.44 102 VAL A C 1
ATOM 784 O O . VAL A 1 110 ? 10.702 13.706 -25.476 1.00 29.80 102 VAL A O 1
ATOM 788 N N . CYS A 1 111 ? 9.235 15.029 -26.572 1.00 30.38 103 CYS A N 1
ATOM 789 C CA . CYS A 1 111 ? 8.063 14.218 -26.293 1.00 26.67 103 CYS A CA 1
ATOM 790 C C . CYS A 1 111 ? 7.062 14.462 -27.403 1.00 32.60 103 CYS A C 1
ATOM 791 O O . CYS A 1 111 ? 6.860 15.608 -27.801 1.00 35.97 103 CYS A O 1
ATOM 794 N N . GLU A 1 112 ? 6.452 13.400 -27.919 1.00 32.56 104 GLU A N 1
ATOM 795 C CA . GLU A 1 112 ? 5.358 13.561 -28.875 1.00 32.41 104 GLU A CA 1
ATOM 796 C C . GLU A 1 112 ? 4.120 13.973 -28.099 1.00 32.97 104 GLU A C 1
ATOM 797 O O . GLU A 1 112 ? 3.626 13.202 -27.271 1.00 34.86 104 GLU A O 1
ATOM 803 N N . THR A 1 113 ? 3.626 15.184 -28.365 1.00 31.75 105 THR A N 1
ATOM 804 C CA . THR A 1 113 ? 2.473 15.725 -27.674 1.00 35.91 105 THR A CA 1
ATOM 805 C C . THR A 1 113 ? 1.295 16.002 -28.588 1.00 37.11 105 THR A C 1
ATOM 806 O O . THR A 1 113 ? 0.253 16.450 -28.101 1.00 39.66 105 THR A O 1
ATOM 810 N N . SER A 1 114 ? 1.410 15.746 -29.893 1.00 37.74 106 SER A N 1
ATOM 811 C CA . SER A 1 114 ? 0.363 16.211 -30.794 1.00 45.38 106 SER A CA 1
ATOM 812 C C . SER A 1 114 ? -0.998 15.709 -30.355 1.00 41.05 106 SER A C 1
ATOM 813 O O . SER A 1 114 ? -2.007 16.393 -30.551 1.00 49.98 106 SER A O 1
ATOM 816 N N . ASN A 1 115 ? -1.046 14.533 -29.731 1.00 42.81 107 ASN A N 1
ATOM 817 C CA . ASN A 1 115 ? -2.297 13.959 -29.251 1.00 45.18 107 ASN A CA 1
ATOM 818 C C . ASN A 1 115 ? -2.269 13.698 -27.748 1.00 45.94 107 ASN A C 1
ATOM 819 O O . ASN A 1 115 ? -3.103 12.935 -27.244 1.00 45.82 107 ASN A O 1
ATOM 824 N N . ALA A 1 116 ? -1.348 14.333 -27.020 1.00 33.59 108 ALA A N 1
ATOM 825 C CA . ALA A 1 116 ? -1.210 14.124 -25.589 1.00 39.42 108 ALA A CA 1
ATOM 826 C C . ALA A 1 116 ? -2.344 14.806 -24.815 1.00 44.86 108 ALA A C 1
ATOM 827 O O . ALA A 1 116 ? -2.972 15.764 -25.278 1.00 43.66 108 ALA A O 1
ATOM 829 N N . ILE A 1 117 ? -2.597 14.287 -23.614 1.00 44.49 109 ILE A N 1
ATOM 830 C CA . ILE A 1 117 ? -3.716 14.709 -22.779 1.00 46.27 109 ILE A CA 1
ATOM 831 C C . ILE A 1 117 ? -3.269 15.164 -21.405 1.00 46.40 109 ILE A C 1
ATOM 832 O O . ILE A 1 117 ? -4.114 15.523 -20.580 1.00 46.63 109 ILE A O 1
ATOM 837 N N . HIS A 1 118 ? -1.973 15.099 -21.108 1.00 42.21 110 HIS A N 1
ATOM 838 C CA . HIS A 1 118 ? -1.512 15.473 -19.772 1.00 47.86 110 HIS A CA 1
ATOM 839 C C . HIS A 1 118 ? -1.751 16.956 -19.484 1.00 44.17 110 HIS A C 1
ATOM 840 O O . HIS A 1 118 ? -1.867 17.354 -18.317 1.00 44.01 110 HIS A O 1
ATOM 847 N N . GLY A 1 119 ? -1.791 17.786 -20.516 1.00 37.32 111 GLY A N 1
ATOM 848 C CA . GLY A 1 119 ? -2.097 19.182 -20.339 1.00 42.53 111 GLY A CA 1
ATOM 849 C C . GLY A 1 119 ? -3.575 19.502 -20.291 1.00 47.00 111 GLY A C 1
ATOM 850 O O . GLY A 1 119 ? -3.955 20.650 -20.043 1.00 44.66 111 GLY A O 1
ATOM 851 N N . ASP A 1 120 ? -4.428 18.512 -20.496 1.00 49.60 112 ASP A N 1
ATOM 852 C CA . ASP A 1 120 ? -5.872 18.714 -20.577 1.00 49.44 112 ASP A CA 1
ATOM 853 C C . ASP A 1 120 ? -6.494 18.364 -19.227 1.00 47.84 112 ASP A C 1
ATOM 854 O O . ASP A 1 120 ? -6.607 17.185 -18.875 1.00 46.62 112 ASP A O 1
ATOM 859 N N . ASN A 1 121 ? -6.931 19.391 -18.495 1.00 44.88 113 ASN A N 1
ATOM 860 C CA . ASN A 1 121 ? -7.430 19.194 -17.136 1.00 48.93 113 ASN A CA 1
ATOM 861 C C . ASN A 1 121 ? -8.685 18.325 -17.102 1.00 57.29 113 ASN A C 1
ATOM 862 O O . ASN A 1 121 ? -8.912 17.593 -16.128 1.00 55.50 113 ASN A O 1
ATOM 867 N N . ASP A 1 122 ? -9.512 18.400 -18.137 1.00 48.77 114 ASP A N 1
ATOM 868 C CA . ASP A 1 122 ? -10.817 17.758 -18.148 1.00 52.39 114 ASP A CA 1
ATOM 869 C C . ASP A 1 122 ? -10.795 16.347 -18.719 1.00 54.72 114 ASP A C 1
ATOM 870 O O . ASP A 1 122 ? -11.864 15.767 -18.911 1.00 54.39 114 ASP A O 1
ATOM 875 N N . LYS A 1 123 ? -9.621 15.785 -19.017 1.00 57.00 115 LYS A N 1
ATOM 876 C CA . LYS A 1 123 ? -9.547 14.465 -19.634 1.00 52.30 115 LYS A CA 1
ATOM 877 C C . LYS A 1 123 ? -8.905 13.464 -18.679 1.00 43.24 115 LYS A C 1
ATOM 878 O O . LYS A 1 123 ? -7.735 13.631 -18.301 1.00 42.56 115 LYS A O 1
ATOM 884 N N . PRO A 1 124 ? -9.616 12.414 -18.269 1.00 40.71 116 PRO A N 1
ATOM 885 C CA . PRO A 1 124 ? -8.995 11.394 -17.415 1.00 41.24 116 PRO A CA 1
ATOM 886 C C . PRO A 1 124 ? -7.779 10.772 -18.077 1.00 43.43 116 PRO A C 1
ATOM 887 O O . PRO A 1 124 ? -7.720 10.621 -19.300 1.00 41.61 116 PRO A O 1
ATOM 891 N N . LEU A 1 125 ? -6.806 10.396 -17.241 1.00 42.54 117 LEU A N 1
ATOM 892 C CA . LEU A 1 125 ? -5.577 9.777 -17.740 1.00 37.87 117 LEU A CA 1
ATOM 893 C C . LEU A 1 125 ? -5.827 8.447 -18.428 1.00 45.40 117 LEU A C 1
ATOM 894 O O . LEU A 1 125 ? -5.021 8.035 -19.275 1.00 41.14 117 LEU A O 1
ATOM 899 N N . GLN A 1 126 ? -6.925 7.765 -18.094 1.00 48.27 118 GLN A N 1
ATOM 900 C CA . GLN A 1 126 ? -7.231 6.499 -18.748 1.00 42.91 118 GLN A CA 1
ATOM 901 C C . GLN A 1 126 ? -7.597 6.691 -20.210 1.00 37.25 118 GLN A C 1
ATOM 902 O O . GLN A 1 126 ? -7.525 5.740 -20.978 1.00 36.41 118 GLN A O 1
ATOM 908 N N . GLU A 1 127 ? -7.980 7.900 -20.612 1.00 47.48 119 GLU A N 1
ATOM 909 C CA . GLU A 1 127 ? -8.344 8.195 -21.987 1.00 49.74 119 GLU A CA 1
ATOM 910 C C . GLU A 1 127 ? -7.139 8.628 -22.827 1.00 53.08 119 GLU A C 1
ATOM 911 O O . GLU A 1 127 ? -7.314 9.199 -23.910 1.00 51.37 119 GLU A O 1
ATOM 917 N N . ARG A 1 128 ? -5.920 8.333 -22.367 1.00 43.99 120 ARG A N 1
ATOM 918 C CA . ARG A 1 128 ? -4.734 8.810 -23.050 1.00 40.21 120 ARG A CA 1
ATOM 919 C C . ARG A 1 128 ? -4.586 8.076 -24.379 1.00 39.82 120 ARG A C 1
ATOM 920 O O . ARG A 1 128 ? -5.045 6.940 -24.516 1.00 39.88 120 ARG A O 1
ATOM 928 N N . PRO A 1 129 ? -3.953 8.701 -25.371 1.00 45.58 121 PRO A N 1
ATOM 929 C CA . PRO A 1 129 ? -3.831 8.058 -26.685 1.00 38.76 121 PRO A CA 1
ATOM 930 C C . PRO A 1 129 ? -2.948 6.829 -26.647 1.00 43.17 121 PRO A C 1
ATOM 931 O O . PRO A 1 129 ? -1.979 6.751 -25.891 1.00 40.03 121 PRO A O 1
ATOM 935 N N . VAL A 1 130 ? -3.255 5.884 -27.531 1.00 44.89 122 VAL A N 1
ATOM 936 C CA . VAL A 1 130 ? -2.405 4.728 -27.758 1.00 43.91 122 VAL A CA 1
ATOM 937 C C . VAL A 1 130 ? -2.056 4.703 -29.236 1.00 48.56 122 VAL A C 1
ATOM 938 O O . VAL A 1 130 ? -2.940 4.867 -30.086 1.00 42.00 122 VAL A O 1
ATOM 942 N N . LEU A 1 131 ? -0.771 4.516 -29.540 1.00 51.24 123 LEU A N 1
ATOM 943 C CA . LEU A 1 131 ? -0.310 4.511 -30.924 1.00 46.31 123 LEU A CA 1
ATOM 944 C C . LEU A 1 131 ? -0.628 3.167 -31.564 1.00 41.22 123 LEU A C 1
ATOM 945 O O . LEU A 1 131 ? -0.164 2.121 -31.098 1.00 42.80 123 LEU A O 1
ATOM 950 N N . GLU A 1 132 ? -1.401 3.208 -32.645 1.00 47.45 124 GLU A N 1
ATOM 951 C CA . GLU A 1 132 ? -1.768 1.997 -33.355 1.00 50.74 124 GLU A CA 1
ATOM 952 C C . GLU A 1 132 ? -0.521 1.209 -33.738 1.00 48.88 124 GLU A C 1
ATOM 953 O O . GLU A 1 132 ? 0.512 1.773 -34.100 1.00 40.50 124 GLU A O 1
ATOM 959 N N . ASP A 1 133 ? -0.631 -0.112 -33.630 1.00 55.23 125 ASP A N 1
ATOM 960 C CA . ASP A 1 133 ? 0.536 -0.979 -33.700 1.00 55.49 125 ASP A CA 1
ATOM 961 C C . ASP A 1 133 ? 1.304 -0.812 -35.005 1.00 54.40 125 ASP A C 1
ATOM 962 O O . ASP A 1 133 ? 2.529 -0.979 -35.033 1.00 47.04 125 ASP A O 1
ATOM 967 N N . ALA A 1 134 ? 0.611 -0.493 -36.094 1.00 50.08 126 ALA A N 1
ATOM 968 C CA . ALA A 1 134 ? 1.264 -0.386 -37.391 1.00 48.47 126 ALA A CA 1
ATOM 969 C C . ALA A 1 134 ? 2.017 0.921 -37.571 1.00 50.68 126 ALA A C 1
ATOM 970 O O . ALA A 1 134 ? 2.817 1.040 -38.504 1.00 51.70 126 ALA A O 1
ATOM 972 N N . ARG A 1 135 ? 1.779 1.908 -36.725 1.00 42.02 127 ARG A N 1
ATOM 973 C CA . ARG A 1 135 ? 2.420 3.197 -36.895 1.00 46.45 127 ARG A CA 1
ATOM 974 C C . ARG A 1 135 ? 3.703 3.323 -36.095 1.00 37.53 127 ARG A C 1
ATOM 975 O O . ARG A 1 135 ? 4.380 4.347 -36.210 1.00 36.46 127 ARG A O 1
ATOM 983 N N . TRP A 1 136 ? 4.063 2.310 -35.301 1.00 39.20 128 TRP A N 1
ATOM 984 C CA . TRP A 1 136 ? 5.274 2.428 -34.492 1.00 43.65 128 TRP A CA 1
ATOM 985 C C . TRP A 1 136 ? 6.514 2.543 -35.359 1.00 37.26 128 TRP A C 1
ATOM 986 O O . TRP A 1 136 ? 7.408 3.333 -35.057 1.00 33.69 128 TRP A O 1
ATOM 997 N N . GLU A 1 137 ? 6.601 1.761 -36.435 1.00 38.04 129 GLU A N 1
ATOM 998 C CA . GLU A 1 137 ? 7.841 1.761 -37.198 1.00 38.14 129 GLU A CA 1
ATOM 999 C C . GLU A 1 137 ? 8.095 3.142 -37.784 1.00 32.48 129 GLU A C 1
ATOM 1000 O O . GLU A 1 137 ? 9.201 3.683 -37.674 1.00 29.92 129 GLU A O 1
ATOM 1006 N N . ALA A 1 138 ? 7.060 3.748 -38.375 1.00 32.33 130 ALA A N 1
ATOM 1007 C CA . ALA A 1 138 ? 7.209 5.092 -38.918 1.00 35.53 130 ALA A CA 1
ATOM 1008 C C . ALA A 1 138 ? 7.530 6.089 -37.821 1.00 31.68 130 ALA A C 1
ATOM 1009 O O . ALA A 1 138 ? 8.325 7.015 -38.016 1.00 33.01 130 ALA A O 1
ATOM 1011 N N . PHE A 1 139 ? 6.887 5.946 -36.672 1.00 34.14 131 PHE A N 1
ATOM 1012 C CA . PHE A 1 139 ? 7.090 6.939 -35.628 1.00 31.27 131 PHE A CA 1
ATOM 1013 C C . PHE A 1 139 ? 8.510 6.879 -35.102 1.00 32.94 131 PHE A C 1
ATOM 1014 O O . PHE A 1 139 ? 9.177 7.912 -34.943 1.00 29.31 131 PHE A O 1
ATOM 1022 N N . GLY A 1 140 ? 9.002 5.668 -34.848 1.00 34.44 132 GLY A N 1
ATOM 1023 C CA . GLY A 1 140 ? 10.382 5.521 -34.430 1.00 32.19 132 GLY A CA 1
ATOM 1024 C C . GLY A 1 140 ? 11.355 6.069 -35.453 1.00 34.13 132 GLY A C 1
ATOM 1025 O O . GLY A 1 140 ? 12.291 6.782 -35.105 1.00 33.45 132 GLY A O 1
ATOM 1026 N N . LEU A 1 141 ? 11.129 5.774 -36.734 1.00 31.04 133 LEU A N 1
ATOM 1027 C CA . LEU A 1 141 ? 12.030 6.278 -37.761 1.00 32.99 133 LEU A CA 1
ATOM 1028 C C . LEU A 1 14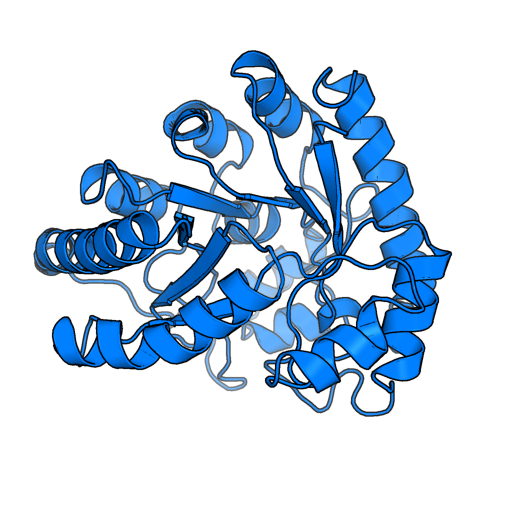1 ? 12.057 7.797 -37.767 1.00 34.20 133 LEU A C 1
ATOM 1029 O O . LEU A 1 141 ? 13.112 8.410 -37.967 1.00 32.11 133 LEU A O 1
ATOM 1034 N N . GLY A 1 142 ? 10.904 8.423 -37.581 1.00 33.24 134 GLY A N 1
ATOM 1035 C CA . GLY A 1 142 ? 10.866 9.870 -37.546 1.00 30.35 134 GLY A CA 1
ATOM 1036 C C . GLY A 1 142 ? 11.584 10.436 -36.336 1.00 31.56 134 GLY A C 1
ATOM 1037 O O . GLY A 1 142 ? 12.245 11.475 -36.426 1.00 32.46 134 GLY A O 1
ATOM 1038 N N . VAL A 1 143 ? 11.443 9.784 -35.178 1.00 35.57 135 VAL A N 1
ATOM 1039 C CA . VAL A 1 143 ? 12.189 10.237 -34.007 1.00 30.42 135 VAL A CA 1
ATOM 1040 C C . VAL A 1 143 ? 13.681 10.109 -34.258 1.00 27.38 135 VAL A C 1
ATOM 1041 O O . VAL A 1 143 ? 14.459 11.017 -33.951 1.00 31.89 135 VAL A O 1
ATOM 1045 N N . GLU A 1 144 ? 14.102 8.986 -34.836 1.00 34.93 136 GLU A N 1
ATOM 1046 C CA . GLU A 1 144 ? 15.525 8.773 -35.088 1.00 36.16 136 GLU A CA 1
ATOM 1047 C C . GLU A 1 144 ? 16.079 9.835 -36.026 1.00 33.66 136 GLU A C 1
ATOM 1048 O O . GLU A 1 144 ? 17.235 10.246 -35.881 1.00 33.03 136 GLU A O 1
ATOM 1054 N N . ALA A 1 145 ? 15.263 10.306 -36.977 1.00 40.64 137 ALA A N 1
ATOM 1055 C CA . ALA A 1 145 ? 15.717 11.316 -37.933 1.00 39.48 137 ALA A CA 1
ATOM 1056 C C . ALA A 1 145 ? 15.948 12.653 -37.254 1.00 39.39 137 ALA A C 1
ATOM 1057 O O . ALA A 1 145 ? 16.860 13.401 -37.623 1.00 42.05 137 ALA A O 1
ATOM 1059 N N . LEU A 1 146 ? 15.120 12.988 -36.271 1.00 37.47 138 LEU A N 1
ATOM 1060 C CA . LEU A 1 146 ? 15.380 14.202 -35.515 1.00 36.89 138 LEU A CA 1
ATOM 1061 C C . LEU A 1 146 ? 16.613 14.048 -34.636 1.00 32.56 138 LEU A C 1
ATOM 1062 O O . LEU A 1 146 ? 17.326 15.023 -34.407 1.00 38.23 138 LEU A O 1
ATOM 1067 N N . ALA A 1 147 ? 16.880 12.836 -34.139 1.00 39.24 139 ALA A N 1
ATOM 1068 C CA . ALA A 1 147 ? 18.012 12.606 -33.239 1.00 33.72 139 ALA A CA 1
ATOM 1069 C C . ALA A 1 147 ? 19.332 12.561 -33.990 1.00 32.66 139 ALA A C 1
ATOM 1070 O O . ALA A 1 147 ? 20.380 12.931 -33.440 1.00 31.49 139 ALA A O 1
ATOM 1072 N N . ALA A 1 148 ? 19.300 12.064 -35.224 1.00 32.34 140 ALA A N 1
ATOM 1073 C CA . ALA A 1 148 ? 20.469 12.157 -36.082 1.00 34.40 140 ALA A CA 1
ATOM 1074 C C . ALA A 1 148 ? 20.700 13.602 -36.491 1.00 33.41 140 ALA A C 1
ATOM 1075 O O . ALA A 1 148 ? 21.843 14.063 -36.527 1.00 43.32 140 ALA A O 1
ATOM 1077 N N . HIS A 1 149 ? 19.624 14.349 -36.761 1.00 31.80 141 HIS A N 1
ATOM 1078 C CA . HIS A 1 149 ? 19.783 15.773 -37.038 1.00 34.32 141 HIS A CA 1
ATOM 1079 C C . HIS A 1 149 ? 20.424 16.485 -35.856 1.00 39.01 141 HIS A C 1
ATOM 1080 O O . HIS A 1 149 ? 21.363 17.271 -36.012 1.00 35.09 141 HIS A O 1
ATOM 1087 N N . ALA A 1 150 ? 19.908 16.227 -34.656 1.00 37.72 142 ALA A N 1
ATOM 1088 C CA . ALA A 1 150 ? 20.434 16.891 -33.474 1.00 35.21 142 ALA A CA 1
ATOM 1089 C C . ALA A 1 150 ? 21.883 16.509 -33.243 1.00 31.82 142 ALA A C 1
ATOM 1090 O O . ALA A 1 150 ? 22.700 17.354 -32.881 1.00 37.32 142 ALA A O 1
ATOM 1092 N N . ALA A 1 151 ? 22.216 15.234 -33.419 1.00 37.90 143 ALA A N 1
ATOM 1093 C CA . ALA A 1 151 ? 23.576 14.794 -33.135 1.00 40.24 143 ALA A CA 1
ATOM 1094 C C . ALA A 1 151 ? 24.564 15.476 -34.061 1.00 36.65 143 ALA A C 1
ATOM 1095 O O . ALA A 1 151 ? 25.650 15.863 -33.635 1.00 41.80 143 ALA A O 1
ATOM 1097 N N . ALA A 1 152 ? 24.200 15.654 -35.327 1.00 39.00 144 ALA A N 1
ATOM 1098 C CA . ALA A 1 152 ? 25.073 16.379 -36.242 1.00 43.34 144 ALA A CA 1
ATOM 1099 C C . ALA A 1 152 ? 25.418 17.780 -35.752 1.00 46.75 144 ALA A C 1
ATOM 1100 O O . ALA A 1 152 ? 26.297 18.417 -36.341 1.00 44.09 144 ALA A O 1
ATOM 1102 N N . GLN A 1 153 ? 24.750 18.279 -34.705 1.00 43.41 145 GLN A N 1
ATOM 1103 C CA . GLN A 1 153 ? 25.005 19.613 -34.173 1.00 42.60 145 GLN A CA 1
ATOM 1104 C C . GLN A 1 153 ? 25.524 19.590 -32.736 1.00 44.36 145 GLN A C 1
ATOM 1105 O O . GLN A 1 153 ? 25.517 20.631 -32.067 1.00 45.26 145 GLN A O 1
ATOM 1111 N N . GLY A 1 154 ? 25.964 18.436 -32.239 1.00 40.75 146 GLY A N 1
ATOM 1112 C CA . GLY A 1 154 ? 26.474 18.323 -30.891 1.00 37.57 146 GLY A CA 1
ATOM 1113 C C . GLY A 1 154 ? 25.434 18.046 -29.823 1.00 36.97 146 GLY A C 1
ATOM 1114 O O . GLY A 1 154 ? 25.811 17.861 -28.657 1.00 43.99 146 GLY A O 1
ATOM 1115 N N . ILE A 1 155 ? 24.149 18.003 -30.183 1.00 38.79 147 ILE A N 1
ATOM 1116 C CA . ILE A 1 155 ? 23.047 17.863 -29.234 1.00 39.92 147 ILE A CA 1
ATOM 1117 C C . ILE A 1 155 ? 22.502 16.442 -29.318 1.00 36.02 147 ILE A C 1
ATOM 1118 O O . ILE A 1 155 ? 22.183 15.948 -30.411 1.00 34.31 147 ILE A O 1
ATOM 1123 N N . THR A 1 156 ? 22.344 15.802 -28.165 1.00 37.66 148 THR A N 1
ATOM 1124 C CA . THR A 1 156 ? 21.780 14.459 -28.080 1.00 37.08 148 THR A CA 1
ATOM 1125 C C . THR A 1 156 ? 20.302 14.530 -27.706 1.00 38.60 148 THR A C 1
ATOM 1126 O O . THR A 1 156 ? 19.940 15.112 -26.679 1.00 30.38 148 THR A O 1
ATOM 1130 N N . LEU A 1 157 ? 19.460 13.909 -28.528 1.00 32.49 149 LEU A N 1
ATOM 1131 C CA . LEU A 1 157 ? 18.038 13.813 -28.254 1.00 30.79 149 LEU A CA 1
ATOM 1132 C C . LEU A 1 157 ? 17.779 12.750 -27.197 1.00 35.68 149 LEU A C 1
ATOM 1133 O O . LEU A 1 157 ? 18.283 11.624 -27.295 1.00 30.78 149 LEU A O 1
ATOM 1138 N N . VAL A 1 158 ? 17.022 13.118 -26.163 1.00 36.98 150 VAL A N 1
ATOM 1139 C CA . VAL A 1 158 ? 16.564 12.172 -25.151 1.00 34.29 150 VAL A CA 1
ATOM 1140 C C . VAL A 1 158 ? 15.054 12.231 -25.118 1.00 32.73 150 VAL A C 1
ATOM 1141 O O . VAL A 1 158 ? 14.473 13.289 -24.840 1.00 30.22 150 VAL A O 1
ATOM 1145 N N . TYR A 1 159 ? 14.420 11.091 -25.386 1.00 32.70 151 TYR A N 1
ATOM 1146 C CA . TYR A 1 159 ? 12.974 11.007 -25.446 1.00 26.61 151 TYR A CA 1
ATOM 1147 C C . TYR A 1 159 ? 12.394 10.802 -24.051 1.00 27.67 151 TYR A C 1
ATOM 1148 O O . TYR A 1 159 ? 12.827 9.917 -23.309 1.00 25.39 151 TYR A O 1
ATOM 1157 N N . HIS A 1 160 ? 11.378 11.588 -23.728 1.00 30.81 152 HIS A N 1
ATOM 1158 C CA . HIS A 1 160 ? 10.800 11.650 -22.385 1.00 28.88 152 HIS A CA 1
ATOM 1159 C C . HIS A 1 160 ? 9.456 10.951 -22.471 1.00 28.75 152 HIS A C 1
ATOM 1160 O O . HIS A 1 160 ? 8.451 11.554 -22.859 1.00 32.19 152 HIS A O 1
ATOM 1167 N N . HIS A 1 161 ? 9.460 9.651 -22.159 1.00 32.32 153 HIS A N 1
ATOM 1168 C CA . HIS A 1 161 ? 8.224 8.923 -21.919 1.00 29.66 153 HIS A CA 1
ATOM 1169 C C . HIS A 1 161 ? 7.465 9.611 -20.793 1.00 32.01 153 HIS A C 1
ATOM 1170 O O . HIS A 1 161 ? 8.071 10.125 -19.857 1.00 29.72 153 HIS A O 1
ATOM 1177 N N . HIS A 1 162 ? 6.134 9.623 -20.880 1.00 39.00 154 HIS A N 1
ATOM 1178 C CA . HIS A 1 162 ? 5.354 10.591 -20.118 1.00 31.87 154 HIS A CA 1
ATOM 1179 C C . HIS A 1 162 ? 3.917 10.098 -20.029 1.00 35.54 154 HIS A C 1
ATOM 1180 O O . HIS A 1 162 ? 3.342 9.650 -21.025 1.00 30.50 154 HIS A O 1
ATOM 1187 N N . MET A 1 163 ? 3.350 10.149 -18.827 1.00 35.14 155 MET A N 1
ATOM 1188 C CA . MET A 1 163 ? 1.936 9.869 -18.670 1.00 32.05 155 MET A CA 1
ATOM 1189 C C . MET A 1 163 ? 1.138 10.735 -19.630 1.00 32.90 155 MET A C 1
ATOM 1190 O O . MET A 1 163 ? 1.470 11.901 -19.864 1.00 32.98 155 MET A O 1
ATOM 1195 N N . GLY A 1 164 ? 0.092 10.150 -20.193 1.00 32.57 156 GLY A N 1
ATOM 1196 C CA . GLY A 1 164 ? -0.799 10.881 -21.066 1.00 33.25 156 GLY A CA 1
ATOM 1197 C C . GLY A 1 164 ? -0.344 10.973 -22.497 1.00 35.68 156 GLY A C 1
ATOM 1198 O O . GLY A 1 164 ? -0.956 11.715 -23.269 1.00 39.60 156 GLY A O 1
ATOM 1199 N N . THR A 1 165 ? 0.715 10.265 -22.870 1.00 36.79 157 THR A N 1
ATOM 1200 C CA . THR A 1 165 ? 1.250 10.269 -24.225 1.00 31.75 157 THR A CA 1
ATOM 1201 C C . THR A 1 165 ? 1.170 8.864 -24.805 1.00 32.58 157 THR A C 1
ATOM 1202 O O . THR A 1 165 ? 0.794 7.908 -24.126 1.00 35.77 157 THR A O 1
ATOM 1206 N N . ILE A 1 166 ? 1.552 8.742 -26.081 1.00 34.06 158 ILE A N 1
ATOM 1207 C CA . ILE A 1 166 ? 1.707 7.432 -26.699 1.00 30.91 158 ILE A CA 1
ATOM 1208 C C . ILE A 1 166 ? 2.879 6.621 -26.156 1.00 35.88 158 ILE A C 1
ATOM 1209 O O . ILE A 1 166 ? 2.977 5.427 -26.478 1.00 39.86 158 ILE A O 1
ATOM 1214 N N . VAL A 1 167 ? 3.784 7.217 -25.365 1.00 33.68 159 VAL A N 1
ATOM 1215 C CA . VAL A 1 167 ? 4.897 6.476 -24.755 1.00 30.12 159 VAL A CA 1
ATOM 1216 C C . VAL A 1 167 ? 4.736 6.613 -23.243 1.00 34.84 159 VAL A C 1
ATOM 1217 O O . VAL A 1 167 ? 5.357 7.472 -22.612 1.00 33.74 159 VAL A O 1
ATOM 1221 N N . GLU A 1 168 ? 3.952 5.719 -22.646 1.00 36.77 160 GLU A N 1
ATOM 1222 C CA . GLU A 1 168 ? 3.679 5.733 -21.210 1.00 35.94 160 GLU A CA 1
ATOM 1223 C C . GLU A 1 168 ? 4.080 4.429 -20.543 1.00 34.75 160 GLU A C 1
ATOM 1224 O O . GLU A 1 168 ? 4.808 4.442 -19.546 1.00 36.40 160 GLU A O 1
ATOM 1230 N N . THR A 1 169 ? 3.652 3.297 -21.084 1.00 36.18 161 THR A N 1
ATOM 1231 C CA . THR A 1 169 ? 3.885 2.023 -20.429 1.00 34.34 161 THR A CA 1
ATOM 1232 C C . THR A 1 169 ? 5.317 1.559 -20.630 1.00 35.27 161 THR A C 1
ATOM 1233 O O . THR A 1 169 ? 6.034 2.021 -21.528 1.00 30.89 161 THR A O 1
ATOM 1237 N N . GLU A 1 170 ? 5.711 0.586 -19.800 1.00 32.93 162 GLU A N 1
ATOM 1238 C CA . GLU A 1 170 ? 6.984 -0.093 -19.998 1.00 39.05 162 GLU A CA 1
ATOM 1239 C C . GLU A 1 170 ? 7.059 -0.735 -21.375 1.00 38.29 162 GLU A C 1
ATOM 1240 O O . GLU A 1 170 ? 8.101 -0.672 -22.038 1.00 41.83 162 GLU A O 1
ATOM 1246 N N . ASP A 1 171 ? 5.981 -1.372 -21.824 1.00 38.32 163 ASP A N 1
ATOM 1247 C CA . ASP A 1 171 ? 6.039 -2.019 -23.132 1.00 42.83 163 ASP A CA 1
ATOM 1248 C C . ASP A 1 171 ? 6.286 -0.986 -24.227 1.00 41.19 163 ASP A C 1
ATOM 1249 O O . ASP A 1 171 ? 7.082 -1.220 -25.140 1.00 40.21 163 ASP A O 1
ATOM 1254 N N . GLU A 1 172 ? 5.660 0.189 -24.110 1.00 39.14 164 GLU A N 1
ATOM 1255 C CA . GLU A 1 172 ? 5.834 1.259 -25.091 1.00 41.65 164 GLU A CA 1
ATOM 1256 C C . GLU A 1 172 ? 7.219 1.906 -25.027 1.00 44.66 164 GLU A C 1
ATOM 1257 O O . GLU A 1 172 ? 7.754 2.325 -26.066 1.00 35.90 164 GLU A O 1
ATOM 1263 N N . ILE A 1 173 ? 7.808 2.031 -23.834 1.00 34.41 165 ILE A N 1
ATOM 1264 C CA . ILE A 1 173 ? 9.219 2.387 -23.752 1.00 40.09 165 ILE A CA 1
ATOM 1265 C C . ILE A 1 173 ? 10.061 1.401 -24.562 1.00 38.16 165 ILE A C 1
ATOM 1266 O O . ILE A 1 173 ? 10.936 1.801 -25.335 1.00 37.23 165 ILE A O 1
ATOM 1271 N N . ASP A 1 174 ? 9.792 0.095 -24.408 1.00 39.13 166 ASP A N 1
ATOM 1272 C CA . ASP A 1 174 ? 10.533 -0.922 -25.156 1.00 42.35 166 ASP A CA 1
ATOM 1273 C C . ASP A 1 174 ? 10.308 -0.796 -26.665 1.00 41.54 166 ASP A C 1
ATOM 1274 O O . ASP A 1 174 ? 11.212 -1.105 -27.453 1.00 41.03 166 ASP A O 1
ATOM 1279 N N . ARG A 1 175 ? 9.110 -0.369 -27.085 1.00 37.16 167 ARG A N 1
ATOM 1280 C CA . ARG A 1 175 ? 8.836 -0.172 -28.510 1.00 44.85 167 ARG A CA 1
ATOM 1281 C C . ARG A 1 175 ? 9.542 1.064 -29.050 1.00 41.18 167 ARG A C 1
ATOM 1282 O O . ARG A 1 175 ? 9.948 1.100 -30.219 1.00 40.55 167 ARG A O 1
ATOM 1290 N N . LEU A 1 176 ? 9.644 2.117 -28.245 1.00 38.99 168 LEU A N 1
ATOM 1291 C CA . LEU A 1 176 ? 10.410 3.265 -28.696 1.00 41.96 168 LEU A CA 1
ATOM 1292 C C . LEU A 1 176 ? 11.860 2.856 -28.914 1.00 40.36 168 LEU A C 1
ATOM 1293 O O . LEU A 1 176 ? 12.487 3.256 -29.901 1.00 39.73 168 LEU A O 1
ATOM 1298 N N . MET A 1 177 ? 12.393 2.023 -28.016 1.00 36.45 169 MET A N 1
ATOM 1299 C CA . MET A 1 177 ? 13.796 1.635 -28.096 1.00 34.26 169 MET A CA 1
ATOM 1300 C C . MET A 1 177 ? 14.036 0.669 -29.256 1.00 35.30 169 MET A C 1
ATOM 1301 O O . MET A 1 177 ? 15.051 0.768 -29.946 1.00 35.99 169 MET A O 1
ATOM 1306 N N . ARG A 1 178 ? 13.094 -0.240 -29.515 1.00 38.58 170 ARG A N 1
ATOM 1307 C CA . ARG A 1 178 ? 13.246 -1.156 -30.648 1.00 47.95 170 ARG A CA 1
ATOM 1308 C C . ARG A 1 178 ? 13.258 -0.409 -31.977 1.00 42.42 170 ARG A C 1
ATOM 1309 O O . ARG A 1 178 ? 14.003 -0.773 -32.892 1.00 41.68 170 ARG A O 1
ATOM 1317 N N . PHE A 1 179 ? 12.436 0.631 -32.106 1.00 44.01 171 PHE A N 1
ATOM 1318 C CA . PHE A 1 179 ? 12.184 1.286 -33.386 1.00 46.22 171 PHE A CA 1
ATOM 1319 C C . PHE A 1 179 ? 12.961 2.580 -33.562 1.00 39.79 171 PHE A C 1
ATOM 1320 O O . PHE A 1 179 ? 12.623 3.376 -34.444 1.00 40.54 171 PHE A O 1
ATOM 1328 N N . THR A 1 180 ? 13.968 2.814 -32.730 1.00 37.33 172 THR A N 1
ATOM 1329 C CA . THR A 1 180 ? 14.878 3.943 -32.872 1.00 43.14 172 THR A CA 1
ATOM 1330 C C . THR A 1 180 ? 16.313 3.461 -32.656 1.00 37.72 172 THR A C 1
ATOM 1331 O O . THR A 1 180 ? 16.565 2.306 -32.303 1.00 38.97 172 THR A O 1
ATOM 1335 N N . GLY A 1 181 ? 17.256 4.376 -32.823 1.00 42.03 173 GLY A N 1
ATOM 1336 C CA . GLY A 1 181 ? 18.652 4.084 -32.617 1.00 38.25 173 GLY A CA 1
ATOM 1337 C C . GLY A 1 181 ? 19.413 4.291 -33.901 1.00 44.58 173 GLY A C 1
ATOM 1338 O O . GLY A 1 181 ? 18.854 4.154 -34.990 1.00 40.06 173 GLY A O 1
ATOM 1339 N N . PRO A 1 182 ? 20.710 4.610 -33.806 1.00 44.35 174 PRO A N 1
ATOM 1340 C CA . PRO A 1 182 ? 21.540 4.677 -32.600 1.00 45.94 174 PRO A CA 1
ATOM 1341 C C . PRO A 1 182 ? 21.600 6.053 -31.931 1.00 48.50 174 PRO A C 1
ATOM 1342 O O . PRO A 1 182 ? 22.087 6.173 -30.814 1.00 52.26 174 PRO A O 1
ATOM 1346 N N . HIS A 1 183 ? 21.133 7.117 -32.587 1.00 45.59 175 HIS A N 1
ATOM 1347 C CA . HIS A 1 183 ? 21.276 8.449 -32.009 1.00 47.09 175 HIS A CA 1
ATOM 1348 C C . HIS A 1 183 ? 20.182 8.765 -30.999 1.00 39.09 175 HIS A C 1
ATOM 1349 O O . HIS A 1 183 ? 20.411 9.562 -30.084 1.00 39.59 175 HIS A O 1
ATOM 1356 N N . THR A 1 184 ? 19.006 8.151 -31.145 1.00 38.99 176 THR A N 1
ATOM 1357 C CA . THR A 1 184 ? 17.925 8.348 -30.183 1.00 40.99 176 THR A CA 1
ATOM 1358 C C . THR A 1 184 ? 18.301 7.755 -28.833 1.00 37.94 176 THR A C 1
ATOM 1359 O O . THR A 1 184 ? 18.608 6.562 -28.732 1.00 35.22 176 THR A O 1
ATOM 1363 N N . ARG A 1 185 ? 18.229 8.575 -27.788 1.00 43.07 177 ARG A N 1
ATOM 1364 C CA . ARG A 1 185 ? 18.452 8.135 -26.419 1.00 35.03 177 ARG A CA 1
ATOM 1365 C C . ARG A 1 185 ? 17.152 8.221 -25.630 1.00 35.47 177 ARG A C 1
ATOM 1366 O O . ARG A 1 185 ? 16.188 8.870 -26.041 1.00 36.02 177 ARG A O 1
ATOM 1374 N N . LEU A 1 186 ? 17.136 7.547 -24.489 1.00 33.72 178 LEU A N 1
ATOM 1375 C CA . LEU A 1 186 ? 16.000 7.561 -23.579 1.00 30.14 178 LEU A CA 1
ATOM 1376 C C . LEU A 1 186 ? 16.312 8.489 -22.415 1.00 32.07 178 LEU A C 1
ATOM 1377 O O . LEU A 1 186 ? 17.441 8.499 -21.908 1.00 34.00 178 LEU A O 1
ATOM 1382 N N . LEU A 1 187 ? 15.340 9.324 -22.057 1.00 29.09 179 LEU A N 1
ATOM 1383 C CA . LEU A 1 187 ? 15.328 10.039 -20.788 1.00 32.31 179 LEU A CA 1
ATOM 1384 C C . LEU A 1 187 ? 14.579 9.153 -19.802 1.00 32.22 179 LEU A C 1
ATOM 1385 O O . LEU A 1 187 ? 13.364 8.972 -19.922 1.00 31.63 179 LEU A O 1
ATOM 1390 N N . LEU A 1 188 ? 15.298 8.558 -18.860 1.00 36.48 180 LEU A N 1
ATOM 1391 C CA . LEU A 1 188 ? 14.661 7.672 -17.887 1.00 31.24 180 LEU A CA 1
ATOM 1392 C C . LEU A 1 188 ? 14.092 8.537 -16.774 1.00 33.06 180 LEU A C 1
ATOM 1393 O O . LEU A 1 188 ? 14.836 9.048 -15.936 1.00 32.82 180 LEU A O 1
ATOM 1398 N N . ASP A 1 189 ? 12.765 8.701 -16.758 1.00 33.56 181 ASP A N 1
ATOM 1399 C CA . ASP A 1 189 ? 12.068 9.436 -15.709 1.00 29.57 181 ASP A CA 1
ATOM 1400 C C . ASP A 1 189 ? 11.495 8.403 -14.739 1.00 38.60 181 ASP A C 1
ATOM 1401 O O . ASP A 1 189 ? 10.566 7.663 -15.084 1.00 34.68 181 ASP A O 1
ATOM 1406 N N . THR A 1 190 ? 12.059 8.326 -13.526 1.00 30.66 182 THR A N 1
ATOM 1407 C CA . THR A 1 190 ? 11.612 7.263 -12.636 1.00 29.40 182 THR A CA 1
ATOM 1408 C C . THR A 1 190 ? 10.177 7.463 -12.209 1.00 27.88 182 THR A C 1
ATOM 1409 O O . THR A 1 190 ? 9.496 6.488 -11.886 1.00 30.74 182 THR A O 1
ATOM 1413 N N . GLY A 1 191 ? 9.717 8.704 -12.144 1.00 31.53 183 GLY A N 1
ATOM 1414 C CA . GLY A 1 191 ? 8.374 8.960 -11.671 1.00 35.04 183 GLY A CA 1
ATOM 1415 C C . GLY A 1 191 ? 7.309 8.579 -12.676 1.00 35.63 183 GLY A C 1
ATOM 1416 O O . GLY A 1 191 ? 6.342 7.910 -12.325 1.00 29.57 183 GLY A O 1
ATOM 1417 N N . HIS A 1 192 ? 7.466 9.008 -13.925 1.00 38.58 184 HIS A N 1
ATOM 1418 C CA . HIS A 1 192 ? 6.534 8.594 -14.962 1.00 36.03 184 HIS A CA 1
ATOM 1419 C C . HIS A 1 192 ? 6.623 7.107 -15.250 1.00 33.00 184 HIS A C 1
ATOM 1420 O O . HIS A 1 192 ? 5.644 6.514 -15.734 1.00 36.15 184 HIS A O 1
ATOM 1427 N N . CYS A 1 193 ? 7.767 6.483 -14.970 1.00 37.44 185 CYS A N 1
ATOM 1428 C CA . CYS A 1 193 ? 7.898 5.060 -15.272 1.00 32.89 185 CYS A CA 1
ATOM 1429 C C . CYS A 1 193 ? 7.064 4.240 -14.304 1.00 36.64 185 CYS A C 1
ATOM 1430 O O . CYS A 1 193 ? 6.351 3.321 -14.707 1.00 31.99 185 CYS A O 1
ATOM 1433 N N . LEU A 1 194 ? 7.136 4.570 -13.016 1.00 32.45 186 LEU A N 1
ATOM 1434 C CA . LEU A 1 194 ? 6.333 3.855 -12.033 1.00 37.94 186 LEU A CA 1
ATOM 1435 C C . LEU A 1 194 ? 4.860 4.247 -12.132 1.00 35.58 186 LEU A C 1
ATOM 1436 O O . LEU A 1 194 ? 3.970 3.396 -12.024 1.00 39.97 186 LEU A O 1
ATOM 1441 N N . PHE A 1 195 ? 4.589 5.539 -12.326 1.00 36.23 187 PHE A N 1
ATOM 1442 C CA . PHE A 1 195 ? 3.227 6.019 -12.524 1.00 29.97 187 PHE A CA 1
ATOM 1443 C C . PHE A 1 195 ? 2.565 5.246 -13.644 1.00 40.45 187 PHE A C 1
ATOM 1444 O O . PHE A 1 195 ? 1.363 4.972 -13.594 1.00 43.42 187 PHE A O 1
ATOM 1452 N N . GLY A 1 196 ? 3.347 4.876 -14.659 1.00 42.00 188 GLY A N 1
ATOM 1453 C CA . GLY A 1 196 ? 2.863 4.155 -15.826 1.00 44.09 188 GLY A CA 1
ATOM 1454 C C . GLY A 1 196 ? 2.921 2.654 -15.673 1.00 34.82 188 GLY A C 1
ATOM 1455 O O . GLY A 1 196 ? 2.918 1.924 -16.663 1.00 42.01 188 GLY A O 1
ATOM 1456 N N . ARG A 1 197 ? 2.978 2.187 -14.431 1.00 39.44 189 ARG A N 1
ATOM 1457 C CA . ARG A 1 197 ? 2.958 0.781 -14.054 1.00 39.89 189 ARG A CA 1
ATOM 1458 C C . ARG A 1 197 ? 4.223 0.058 -14.473 1.00 39.89 189 ARG A C 1
ATOM 1459 O O . ARG A 1 197 ? 4.306 -1.166 -14.304 1.00 44.42 189 ARG A O 1
ATOM 1467 N N . GLY A 1 198 ? 5.211 0.765 -15.028 1.00 38.88 190 GLY A N 1
ATOM 1468 C CA . GLY A 1 198 ? 6.491 0.159 -15.312 1.00 38.31 190 GLY A CA 1
ATOM 1469 C C . GLY A 1 198 ? 7.387 0.039 -14.089 1.00 40.89 190 GLY A C 1
ATOM 1470 O O . GLY A 1 198 ? 7.159 0.640 -13.035 1.00 40.27 190 GLY A O 1
ATOM 1471 N N . ASN A 1 199 ? 8.455 -0.737 -14.261 1.00 39.23 191 ASN A N 1
ATOM 1472 C CA . ASN A 1 199 ? 9.438 -0.984 -13.211 1.00 39.31 191 ASN A CA 1
ATOM 1473 C C . ASN A 1 199 ? 10.706 -0.179 -13.503 1.00 40.15 191 ASN A C 1
ATOM 1474 O O . ASN A 1 199 ? 11.497 -0.571 -14.372 1.00 41.60 191 ASN A O 1
ATOM 1479 N N . PRO A 1 200 ? 10.952 0.948 -12.819 1.00 36.51 192 PRO A N 1
ATOM 1480 C CA . PRO A 1 200 ? 12.119 1.783 -13.188 1.00 36.23 192 PRO A CA 1
ATOM 1481 C C . PRO A 1 200 ? 13.435 1.019 -13.251 1.00 38.04 192 PRO A C 1
ATOM 1482 O O . PRO A 1 200 ? 14.221 1.210 -14.187 1.00 38.58 192 PRO A O 1
ATOM 1486 N N . GLU A 1 201 ? 13.678 0.126 -12.294 1.00 39.18 193 GLU A N 1
ATOM 1487 C CA . GLU A 1 201 ? 14.889 -0.682 -12.317 1.00 39.15 193 GLU A CA 1
ATOM 1488 C C . GLU A 1 201 ? 14.965 -1.555 -13.564 1.00 41.31 193 GLU A C 1
ATOM 1489 O O . GLU A 1 201 ? 16.002 -1.620 -14.224 1.00 40.26 193 GLU A O 1
ATOM 1495 N N . ARG A 1 202 ? 13.878 -2.249 -13.894 1.00 43.82 194 ARG A N 1
ATOM 1496 C CA . ARG A 1 202 ? 13.899 -3.166 -15.031 1.00 45.44 194 ARG A CA 1
ATOM 1497 C C . ARG A 1 202 ? 14.073 -2.412 -16.341 1.00 43.86 194 ARG A C 1
ATOM 1498 O O . ARG A 1 202 ? 14.773 -2.881 -17.248 1.00 42.72 194 ARG A O 1
ATOM 1506 N N . VAL A 1 203 ? 13.423 -1.253 -16.465 1.00 43.22 195 VAL A N 1
ATOM 1507 C CA . VAL A 1 203 ? 13.640 -0.390 -17.618 1.00 38.64 195 VAL A CA 1
ATOM 1508 C C . VAL A 1 203 ? 15.107 -0.017 -17.722 1.00 43.16 195 VAL A C 1
ATOM 1509 O O . VAL A 1 203 ? 15.686 -0.016 -18.818 1.00 40.98 195 VAL A O 1
ATOM 1513 N N . ALA A 1 204 ? 15.732 0.317 -16.587 1.00 41.24 196 ALA A N 1
ATOM 1514 C CA . ALA A 1 204 ? 17.145 0.683 -16.595 1.00 34.10 196 ALA A CA 1
ATOM 1515 C C . ALA A 1 204 ? 18.040 -0.481 -17.013 1.00 37.81 196 ALA A C 1
ATOM 1516 O O . ALA A 1 204 ? 18.981 -0.290 -17.792 1.00 32.74 196 ALA A O 1
ATOM 1518 N N . GLN A 1 205 ? 17.778 -1.687 -16.487 1.00 34.02 197 GLN A N 1
ATOM 1519 C CA . GLN A 1 205 ? 18.521 -2.877 -16.898 1.00 43.89 197 GLN A CA 1
ATOM 1520 C C . GLN A 1 205 ? 18.530 -3.021 -18.412 1.00 41.80 197 GLN A C 1
ATOM 1521 O O . GLN A 1 205 ? 19.576 -3.267 -19.022 1.00 41.58 197 GLN A O 1
ATOM 1527 N N . LYS A 1 206 ? 17.353 -2.898 -19.032 1.00 41.56 198 LYS A N 1
ATOM 1528 C CA . LYS A 1 206 ? 17.249 -3.130 -20.467 1.00 43.36 198 LYS A CA 1
ATOM 1529 C C . LYS A 1 206 ? 18.004 -2.061 -21.249 1.00 41.18 198 LYS A C 1
ATOM 1530 O O . LYS A 1 206 ? 18.801 -2.378 -22.136 1.00 42.79 198 LYS A O 1
ATOM 1536 N N . HIS A 1 207 ? 17.803 -0.786 -20.899 1.00 39.67 199 HIS A N 1
ATOM 1537 C CA . HIS A 1 207 ? 18.135 0.327 -21.787 1.00 38.97 199 HIS A CA 1
ATOM 1538 C C . HIS A 1 207 ? 19.214 1.259 -21.265 1.00 34.61 199 HIS A C 1
ATOM 1539 O O . HIS A 1 207 ? 19.419 2.323 -21.848 1.00 35.82 199 HIS A O 1
ATOM 1546 N N . ILE A 1 208 ? 19.916 0.902 -20.200 1.00 35.62 200 ILE A N 1
ATOM 1547 C CA . ILE A 1 208 ? 20.816 1.873 -19.586 1.00 34.80 200 ILE A CA 1
ATOM 1548 C C . ILE A 1 208 ? 21.817 2.414 -20.610 1.00 37.01 200 ILE A C 1
ATOM 1549 O O . ILE A 1 208 ? 22.117 3.611 -20.619 1.00 33.09 200 ILE A O 1
ATOM 1554 N N . ALA A 1 209 ? 22.323 1.557 -21.509 1.00 35.05 201 ALA A N 1
ATOM 1555 C CA . ALA A 1 209 ? 23.302 2.015 -22.491 1.00 36.69 201 ALA A CA 1
ATOM 1556 C C . ALA A 1 209 ? 22.732 3.074 -23.432 1.00 35.96 201 ALA A C 1
ATOM 1557 O O . ALA A 1 209 ? 23.498 3.824 -24.044 1.00 36.92 201 ALA A O 1
ATOM 1559 N N . ARG A 1 210 ? 21.417 3.153 -23.568 1.00 30.54 202 ARG A N 1
ATOM 1560 C CA . ARG A 1 210 ? 20.771 4.181 -24.371 1.00 35.01 202 ARG A CA 1
ATOM 1561 C C . ARG A 1 210 ? 20.245 5.349 -23.535 1.00 35.35 202 ARG A C 1
ATOM 1562 O O . ARG A 1 210 ? 19.570 6.232 -24.075 1.00 30.38 202 ARG A O 1
ATOM 1570 N N . VAL A 1 211 ? 20.477 5.365 -22.236 1.00 33.74 203 VAL A N 1
ATOM 1571 C CA . VAL A 1 211 ? 19.921 6.415 -21.389 1.00 32.70 203 VAL A CA 1
ATOM 1572 C C . VAL A 1 211 ? 20.878 7.594 -21.382 1.00 30.34 203 VAL A C 1
ATOM 1573 O O . VAL A 1 211 ? 22.027 7.473 -20.942 1.00 27.55 203 VAL A O 1
ATOM 1577 N N . GLY A 1 212 ? 20.397 8.734 -21.872 1.00 30.26 204 GLY A N 1
ATOM 1578 C CA . GLY A 1 212 ? 21.201 9.939 -21.975 1.00 30.36 204 GLY A CA 1
ATOM 1579 C C . GLY A 1 212 ? 20.888 11.018 -20.954 1.00 30.31 204 GLY A C 1
ATOM 1580 O O . GLY A 1 212 ? 21.587 12.029 -20.894 1.00 32.32 204 GLY A O 1
ATOM 1581 N N . HIS A 1 213 ? 19.855 10.817 -20.137 1.00 32.23 205 HIS A N 1
ATOM 1582 C CA . HIS A 1 213 ? 19.382 11.841 -19.211 1.00 28.68 205 HIS A CA 1
ATOM 1583 C C . HIS A 1 213 ? 18.434 11.175 -18.219 1.00 32.06 205 HIS A C 1
ATOM 1584 O O . HIS A 1 213 ? 17.640 10.321 -18.612 1.00 29.24 205 HIS A O 1
ATOM 1591 N N . ILE A 1 214 ? 18.510 11.562 -16.939 1.00 30.83 206 ILE A N 1
ATOM 1592 C CA . ILE A 1 214 ? 17.734 10.891 -15.902 1.00 27.79 206 ILE A CA 1
ATOM 1593 C C . ILE A 1 214 ? 16.994 11.941 -15.084 1.00 32.93 206 ILE A C 1
ATOM 1594 O O . ILE A 1 214 ? 17.607 12.910 -14.627 1.00 25.82 206 ILE A O 1
ATOM 1599 N N . HIS A 1 215 ? 15.684 11.746 -14.910 1.00 29.87 207 HIS A N 1
ATOM 1600 C CA . HIS A 1 215 ? 14.850 12.548 -14.021 1.00 32.07 207 HIS A CA 1
ATOM 1601 C C . HIS A 1 215 ? 14.531 11.716 -12.791 1.00 30.65 207 HIS A C 1
ATOM 1602 O O . HIS A 1 215 ? 13.810 10.715 -12.869 1.00 29.90 207 HIS A O 1
ATOM 1609 N N . ALA A 1 216 ? 15.103 12.119 -11.671 1.00 28.19 208 ALA A N 1
ATOM 1610 C CA . ALA A 1 216 ? 14.833 11.532 -10.371 1.00 26.46 208 ALA A CA 1
ATOM 1611 C C . ALA A 1 216 ? 13.547 12.128 -9.824 1.00 36.05 208 ALA A C 1
ATOM 1612 O O . ALA A 1 216 ? 13.548 13.149 -9.135 1.00 30.35 208 ALA A O 1
ATOM 1614 N N . LYS A 1 217 ? 12.436 11.477 -10.127 1.00 28.11 209 LYS A N 1
ATOM 1615 C CA . LYS A 1 217 ? 11.133 11.890 -9.648 1.00 31.55 209 LYS A CA 1
ATOM 1616 C C . LYS A 1 217 ? 10.520 10.761 -8.839 1.00 30.37 209 LYS A C 1
ATOM 1617 O O . LYS A 1 217 ? 10.668 9.591 -9.178 1.00 30.37 209 LYS A O 1
ATOM 1623 N N . ASN A 1 218 ? 9.856 11.116 -7.754 1.00 25.45 210 ASN A N 1
ATOM 1624 C CA . ASN A 1 218 ? 9.198 10.164 -6.883 1.00 25.75 210 ASN A CA 1
ATOM 1625 C C . ASN A 1 218 ? 7.683 10.261 -7.086 1.00 34.49 210 ASN A C 1
ATOM 1626 O O . ASN A 1 218 ? 7.178 11.239 -7.645 1.00 30.18 210 ASN A O 1
ATOM 1631 N N . ILE A 1 219 ? 6.951 9.234 -6.647 1.00 33.19 211 ILE A N 1
ATOM 1632 C CA . ILE A 1 219 ? 5.497 9.307 -6.590 1.00 31.71 211 ILE A CA 1
ATOM 1633 C C . ILE A 1 219 ? 5.044 8.915 -5.190 1.00 30.01 211 ILE A C 1
ATOM 1634 O O . ILE A 1 219 ? 5.668 8.080 -4.527 1.00 34.39 211 ILE A O 1
ATOM 1639 N N . ARG A 1 220 ? 3.930 9.496 -4.759 1.00 30.22 212 ARG A N 1
ATOM 1640 C CA . ARG A 1 220 ? 3.245 9.075 -3.543 1.00 36.90 212 ARG A CA 1
ATOM 1641 C C . ARG A 1 220 ? 2.279 7.960 -3.907 1.00 40.11 212 ARG A C 1
ATOM 1642 O O . ARG A 1 220 ? 1.321 8.198 -4.650 1.00 41.28 212 ARG A O 1
ATOM 1650 N N . ARG A 1 221 ? 2.509 6.751 -3.387 1.00 39.78 213 ARG A N 1
ATOM 1651 C CA . ARG A 1 221 ? 1.669 5.639 -3.825 1.00 52.18 213 ARG A CA 1
ATOM 1652 C C . ARG A 1 221 ? 0.209 5.874 -3.470 1.00 51.03 213 ARG A C 1
ATOM 1653 O O . ARG A 1 221 ? -0.686 5.475 -4.223 1.00 61.61 213 ARG A O 1
ATOM 1661 N N . ASP A 1 222 ? -0.060 6.497 -2.322 1.00 53.73 214 ASP A N 1
ATOM 1662 C CA . ASP A 1 222 ? -1.450 6.777 -1.963 1.00 57.44 214 ASP A CA 1
ATOM 1663 C C . ASP A 1 222 ? -2.129 7.591 -3.050 1.00 53.65 214 ASP A C 1
ATOM 1664 O O . ASP A 1 222 ? -3.236 7.266 -3.492 1.00 55.95 214 ASP A O 1
ATOM 1669 N N . ILE A 1 223 ? -1.475 8.664 -3.488 1.00 46.44 215 ILE A N 1
ATOM 1670 C CA . ILE A 1 223 ? -2.093 9.571 -4.441 1.00 46.67 215 ILE A CA 1
ATOM 1671 C C . ILE A 1 223 ? -2.240 8.895 -5.800 1.00 45.46 215 ILE A C 1
ATOM 1672 O O . ILE A 1 223 ? -3.248 9.077 -6.490 1.00 48.05 215 ILE A O 1
ATOM 1677 N N . VAL A 1 224 ? -1.252 8.103 -6.215 1.00 41.81 216 VAL A N 1
ATOM 1678 C CA . VAL A 1 224 ? -1.375 7.444 -7.514 1.00 46.14 216 VAL A CA 1
ATOM 1679 C C . VAL A 1 224 ? -2.573 6.506 -7.511 1.00 49.62 216 VAL A C 1
ATOM 1680 O O . VAL A 1 224 ? -3.316 6.418 -8.495 1.00 50.40 216 VAL A O 1
ATOM 1684 N N . GLN A 1 225 ? -2.780 5.791 -6.405 1.00 53.57 217 GLN A N 1
ATOM 1685 C CA . GLN A 1 225 ? -3.916 4.884 -6.337 1.00 59.57 217 GLN A CA 1
ATOM 1686 C C . GLN A 1 225 ? -5.226 5.646 -6.354 1.00 54.08 217 GLN A C 1
ATOM 1687 O O . GLN A 1 225 ? -6.225 5.131 -6.871 1.00 52.53 217 GLN A O 1
ATOM 1693 N N . ASP A 1 226 ? -5.232 6.869 -5.806 1.00 51.46 218 ASP A N 1
ATOM 1694 C CA . ASP A 1 226 ? -6.392 7.751 -5.927 1.00 52.48 218 ASP A CA 1
ATOM 1695 C C . ASP A 1 226 ? -6.638 8.159 -7.375 1.00 47.66 218 ASP A C 1
ATOM 1696 O O . ASP A 1 226 ? -7.789 8.291 -7.802 1.00 54.07 218 ASP A O 1
ATOM 1701 N N . VAL A 1 227 ? -5.577 8.429 -8.132 1.00 45.17 219 VAL A N 1
ATOM 1702 C CA . VAL A 1 227 ? -5.758 8.855 -9.516 1.00 43.18 219 VAL A CA 1
ATOM 1703 C C . VAL A 1 227 ? -6.382 7.740 -10.341 1.00 42.92 219 VAL A C 1
ATOM 1704 O O . VAL A 1 227 ? -7.274 7.979 -11.163 1.00 44.76 219 VAL A O 1
ATOM 1708 N N . ARG A 1 228 ? -5.908 6.512 -10.149 1.00 45.36 220 ARG A N 1
ATOM 1709 C CA . ARG A 1 228 ? -6.413 5.389 -10.926 1.00 50.89 220 ARG A CA 1
ATOM 1710 C C . ARG A 1 228 ? -7.857 5.078 -10.561 1.00 56.00 220 ARG A C 1
ATOM 1711 O O . ARG A 1 228 ? -8.685 4.807 -11.438 1.00 56.38 220 ARG A O 1
ATOM 1719 N N . ASP A 1 229 ? -8.181 5.129 -9.272 1.00 56.08 221 ASP A N 1
ATOM 1720 C CA . ASP A 1 229 ? -9.523 4.768 -8.837 1.00 60.97 221 ASP A CA 1
ATOM 1721 C C . ASP A 1 229 ? -10.548 5.835 -9.214 1.00 58.41 221 ASP A C 1
ATOM 1722 O O . ASP A 1 229 ? -11.619 5.507 -9.728 1.00 56.71 221 ASP A O 1
ATOM 1727 N N . GLN A 1 230 ? -10.237 7.110 -9.014 1.00 47.41 222 GLN A N 1
ATOM 1728 C CA . GLN A 1 230 ? -11.215 8.162 -9.261 1.00 51.57 222 GLN A CA 1
ATOM 1729 C C . GLN A 1 230 ? -11.166 8.698 -10.684 1.00 44.14 222 GLN A C 1
ATOM 1730 O O . GLN A 1 230 ? -11.964 9.576 -11.023 1.00 45.87 222 GLN A O 1
ATOM 1736 N N . ASN A 1 231 ? -10.269 8.178 -11.525 1.00 48.23 223 ASN A N 1
ATOM 1737 C CA . ASN A 1 231 ? -10.207 8.548 -12.943 1.00 44.42 223 ASN A CA 1
ATOM 1738 C C . ASN A 1 231 ? -9.775 10.000 -13.139 1.00 40.43 223 ASN A C 1
ATOM 1739 O O . ASN A 1 231 ? -10.292 10.709 -13.999 1.00 38.84 223 ASN A O 1
ATOM 1744 N N . LEU A 1 232 ? -8.812 10.448 -12.344 1.00 40.83 224 LEU A N 1
ATOM 1745 C CA . LEU A 1 232 ? -8.439 11.846 -12.383 1.00 32.90 224 LEU A CA 1
ATOM 1746 C C . LEU A 1 232 ? -7.530 12.130 -13.570 1.00 31.20 224 LEU A C 1
ATOM 1747 O O . LEU A 1 232 ? -6.858 11.241 -14.103 1.00 36.61 224 LEU A O 1
ATOM 1752 N N . SER A 1 233 ? -7.514 13.390 -13.981 1.00 31.74 225 SER A N 1
ATOM 1753 C CA . SER A 1 233 ? -6.588 13.844 -15.006 1.00 37.24 225 SER A CA 1
ATOM 1754 C C . SER A 1 233 ? -5.165 13.916 -14.460 1.00 39.32 225 SER A C 1
ATOM 1755 O O . SER A 1 233 ? -4.919 13.803 -13.251 1.00 33.05 225 SER A O 1
ATOM 1758 N N . PHE A 1 234 ? -4.219 14.140 -15.377 1.00 35.11 226 PHE A N 1
ATOM 1759 C CA . PHE A 1 234 ? -2.820 14.306 -14.984 1.00 37.52 226 PHE A CA 1
ATOM 1760 C C . PHE A 1 234 ? -2.637 15.520 -14.079 1.00 36.55 226 PHE A C 1
ATOM 1761 O O . PHE A 1 234 ? -1.926 15.457 -13.073 1.00 33.45 226 PHE A O 1
ATOM 1769 N N . LEU A 1 235 ? -3.256 16.650 -14.434 1.00 38.27 227 LEU A N 1
ATOM 1770 C CA . LEU A 1 235 ? -3.118 17.843 -13.610 1.00 35.94 227 LEU A CA 1
ATOM 1771 C C . LEU A 1 235 ? -3.861 17.727 -12.285 1.00 36.38 227 LEU A C 1
ATOM 1772 O O . LEU A 1 235 ? -3.530 18.461 -11.344 1.00 37.88 227 LEU A O 1
ATOM 1777 N N . GLU A 1 236 ? -4.878 16.866 -12.184 1.00 33.61 228 GLU A N 1
ATOM 1778 C CA . GLU A 1 236 ? -5.521 16.681 -10.885 1.00 34.59 228 GLU A CA 1
ATOM 1779 C C . GLU A 1 236 ? -4.636 15.839 -9.975 1.00 34.50 228 GLU A C 1
ATOM 1780 O O . GLU A 1 236 ? -4.514 16.129 -8.776 1.00 30.96 228 GLU A O 1
ATOM 1786 N N . GLY A 1 237 ? -3.972 14.821 -10.546 1.00 34.50 229 GLY A N 1
ATOM 1787 C CA . GLY A 1 237 ? -2.939 14.104 -9.808 1.00 35.10 229 GLY A CA 1
ATOM 1788 C C . GLY A 1 237 ? -1.822 15.005 -9.318 1.00 30.39 229 GLY A C 1
ATOM 1789 O O . GLY A 1 237 ? -1.415 14.922 -8.152 1.00 30.04 229 GLY A O 1
ATOM 1790 N N . VAL A 1 238 ? -1.334 15.902 -10.185 1.00 29.95 230 VAL A N 1
ATOM 1791 C CA . VAL A 1 238 ? -0.300 16.854 -9.780 1.00 30.67 230 VAL A CA 1
ATOM 1792 C C . VAL A 1 238 ? -0.764 17.672 -8.586 1.00 31.49 230 VAL A C 1
ATOM 1793 O O . VAL A 1 238 ? -0.043 17.813 -7.582 1.00 31.07 230 VAL A O 1
ATOM 1797 N N . ARG A 1 239 ? -1.972 18.225 -8.669 1.00 31.09 231 ARG A N 1
ATOM 1798 C CA . ARG A 1 239 ? -2.434 19.070 -7.576 1.00 27.78 231 ARG A CA 1
ATOM 1799 C C . ARG A 1 239 ? -2.562 18.288 -6.270 1.00 32.10 231 ARG A C 1
ATOM 1800 O O . ARG A 1 239 ? -2.352 18.858 -5.186 1.00 35.30 231 ARG A O 1
ATOM 1808 N N . ARG A 1 240 ? -2.883 16.987 -6.342 1.00 30.34 232 ARG A N 1
ATOM 1809 C CA . ARG A 1 240 ? -3.035 16.158 -5.147 1.00 29.80 232 ARG A CA 1
ATOM 1810 C C . ARG A 1 240 ? -1.727 15.579 -4.629 1.00 35.97 232 ARG A C 1
ATOM 1811 O O . ARG A 1 240 ? -1.732 14.940 -3.569 1.00 31.04 232 ARG A O 1
ATOM 1819 N N . GLY A 1 241 ? -0.632 15.754 -5.358 1.00 28.28 233 GLY A N 1
ATOM 1820 C CA . GLY A 1 241 ? 0.680 15.382 -4.884 1.00 31.68 233 GLY A CA 1
ATOM 1821 C C . GLY A 1 241 ? 1.131 14.025 -5.358 1.00 31.32 233 GLY A C 1
ATOM 1822 O O . GLY A 1 241 ? 1.812 13.294 -4.638 1.00 33.33 233 GLY A O 1
ATOM 1823 N N . VAL A 1 242 ? 0.771 13.673 -6.590 1.00 29.39 234 VAL A N 1
ATOM 1824 C CA . VAL A 1 242 ? 1.143 12.364 -7.078 1.00 28.67 234 VAL A CA 1
ATOM 1825 C C . VAL A 1 242 ? 2.654 12.257 -7.155 1.00 25.66 234 VAL A C 1
ATOM 1826 O O . VAL A 1 242 ? 3.206 11.163 -7.026 1.00 29.53 234 VAL A O 1
ATOM 1830 N N . PHE A 1 243 ? 3.341 13.388 -7.354 1.00 26.52 235 PHE A N 1
ATOM 1831 C CA . PHE A 1 243 ? 4.798 13.462 -7.444 1.00 26.13 235 PHE A CA 1
ATOM 1832 C C . PHE A 1 243 ? 5.386 14.058 -6.171 1.00 27.22 235 PHE A C 1
ATOM 1833 O O . PHE A 1 243 ? 4.798 14.946 -5.559 1.00 26.45 235 PHE A O 1
ATOM 1841 N N . THR A 1 244 ? 6.572 13.589 -5.810 1.00 30.11 236 THR A N 1
ATOM 1842 C CA . THR A 1 244 ? 7.375 14.182 -4.743 1.00 26.20 236 THR A CA 1
ATOM 1843 C C . THR A 1 244 ? 8.835 13.951 -5.118 1.00 32.39 236 THR A C 1
ATOM 1844 O O . THR A 1 244 ? 9.161 13.750 -6.293 1.00 25.81 236 THR A O 1
ATOM 1848 N N . VAL A 1 245 ? 9.729 14.022 -4.141 1.00 28.96 237 VAL A N 1
ATOM 1849 C CA . VAL A 1 245 ? 11.154 14.042 -4.448 1.00 30.82 237 VAL A CA 1
ATOM 1850 C C . VAL A 1 245 ? 11.861 12.816 -3.884 1.00 27.48 237 VAL A C 1
ATOM 1851 O O . VAL A 1 245 ? 11.296 12.075 -3.068 1.00 26.14 237 VAL A O 1
ATOM 1855 N N . PRO A 1 246 ? 13.095 12.559 -4.294 1.00 30.55 238 PRO A N 1
ATOM 1856 C CA . PRO A 1 246 ? 13.881 11.523 -3.631 1.00 31.52 238 PRO A CA 1
ATOM 1857 C C . PRO A 1 246 ? 13.916 11.754 -2.126 1.00 30.61 238 PRO A C 1
ATOM 1858 O O . PRO A 1 246 ? 14.084 12.878 -1.664 1.00 29.97 238 PRO A O 1
ATOM 1862 N N . GLY A 1 247 ? 13.746 10.676 -1.365 1.00 32.32 239 GLY A N 1
ATOM 1863 C CA . GLY A 1 247 ? 13.917 10.716 0.076 1.00 36.99 239 GLY A CA 1
ATOM 1864 C C . GLY A 1 24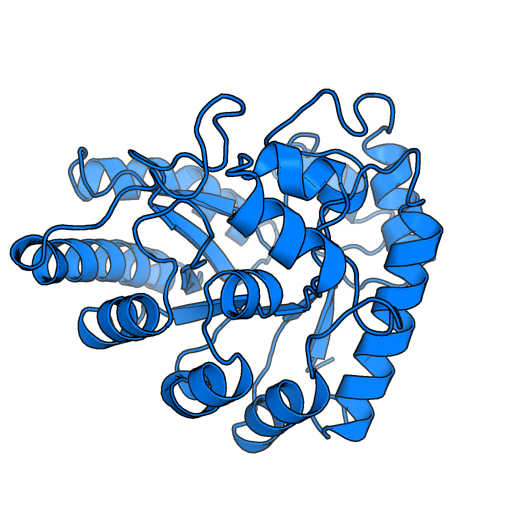7 ? 12.692 11.123 0.866 1.00 39.29 239 GLY A C 1
ATOM 1865 O O . GLY A 1 247 ? 12.763 11.175 2.105 1.00 32.77 239 GLY A O 1
ATOM 1866 N N . ASP A 1 248 ? 11.590 11.453 0.191 1.00 35.46 240 ASP A N 1
ATOM 1867 C CA . ASP A 1 248 ? 10.305 11.639 0.855 1.00 38.65 240 ASP A CA 1
ATOM 1868 C C . ASP A 1 248 ? 9.781 10.278 1.285 1.00 35.32 240 ASP A C 1
ATOM 1869 O O . ASP A 1 248 ? 9.652 9.368 0.463 1.00 31.31 240 ASP A O 1
ATOM 1874 N N . THR A 1 249 ? 9.498 10.123 2.572 1.00 34.36 241 THR A N 1
ATOM 1875 C CA . THR A 1 249 ? 9.046 8.827 3.060 1.00 40.18 241 THR A CA 1
ATOM 1876 C C . THR A 1 249 ? 7.716 8.431 2.434 1.00 37.01 241 THR A C 1
ATOM 1877 O O . THR A 1 249 ? 7.451 7.241 2.252 1.00 42.89 241 THR A O 1
ATOM 1881 N N . GLU A 1 250 ? 6.871 9.407 2.090 1.00 35.39 242 GLU A N 1
ATOM 1882 C CA . GLU A 1 250 ? 5.609 9.086 1.438 1.00 38.22 242 GLU A CA 1
ATOM 1883 C C . GLU A 1 250 ? 5.797 8.565 0.016 1.00 35.86 242 GLU A C 1
ATOM 1884 O O . GLU A 1 250 ? 4.828 8.097 -0.586 1.00 35.80 242 GLU A O 1
ATOM 1890 N N . GLY A 1 251 ? 7.010 8.653 -0.541 1.00 37.48 243 GLY A N 1
ATOM 1891 C CA . GLY A 1 251 ? 7.256 8.171 -1.888 1.00 36.68 243 GLY A CA 1
ATOM 1892 C C . GLY A 1 251 ? 7.434 6.656 -1.959 1.00 35.13 243 GLY A C 1
ATOM 1893 O O . GLY A 1 251 ? 7.550 5.974 -0.951 1.00 37.04 243 GLY A O 1
ATOM 1894 N N . SER A 1 252 ? 7.440 6.123 -3.186 1.00 33.79 244 SER A N 1
ATOM 1895 C CA . SER A 1 252 ? 7.532 4.680 -3.386 1.00 28.61 244 SER A CA 1
ATOM 1896 C C . SER A 1 252 ? 8.517 4.272 -4.482 1.00 34.33 244 SER A C 1
ATOM 1897 O O . SER A 1 252 ? 8.579 3.092 -4.828 1.00 37.32 244 SER A O 1
ATOM 1900 N N . VAL A 1 253 ? 9.293 5.205 -5.030 1.00 35.88 245 VAL A N 1
ATOM 1901 C CA . VAL A 1 253 ? 10.340 4.876 -5.993 1.00 32.50 245 VAL A CA 1
ATOM 1902 C C . VAL A 1 253 ? 11.598 4.427 -5.258 1.00 40.13 245 VAL A C 1
ATOM 1903 O O . VAL A 1 253 ? 12.051 5.084 -4.313 1.00 40.41 245 VAL A O 1
ATOM 1907 N N . ASP A 1 254 ? 12.184 3.320 -5.704 1.00 41.92 246 ASP A N 1
ATOM 1908 C CA . ASP A 1 254 ? 13.433 2.798 -5.136 1.00 44.83 246 ASP A CA 1
ATOM 1909 C C . ASP A 1 254 ? 14.591 3.290 -5.998 1.00 42.67 246 ASP A C 1
ATOM 1910 O O . ASP A 1 254 ? 14.889 2.714 -7.047 1.00 38.42 246 ASP A O 1
ATOM 1915 N N . PHE A 1 255 ? 15.244 4.362 -5.546 1.00 43.86 247 PHE A N 1
ATOM 1916 C CA . PHE A 1 255 ? 16.210 5.056 -6.388 1.00 35.74 247 PHE A CA 1
ATOM 1917 C C . PHE A 1 255 ? 17.535 4.324 -6.483 1.00 38.70 247 PHE A C 1
ATOM 1918 O O . PHE A 1 255 ? 18.139 4.291 -7.557 1.00 40.09 247 PHE A O 1
ATOM 1926 N N . VAL A 1 256 ? 18.032 3.743 -5.392 1.00 32.87 248 VAL A N 1
ATOM 1927 C CA . VAL A 1 256 ? 19.420 3.273 -5.410 1.00 39.57 248 VAL A CA 1
ATOM 1928 C C . VAL A 1 256 ? 19.627 2.180 -6.449 1.00 39.64 248 VAL A C 1
ATOM 1929 O O . VAL A 1 256 ? 20.659 2.239 -7.155 1.00 37.63 248 VAL A O 1
ATOM 1933 N N . PRO A 1 257 ? 18.752 1.187 -6.604 1.00 33.18 249 PRO A N 1
ATOM 1934 C CA . PRO A 1 257 ? 18.966 0.170 -7.648 1.00 39.12 249 PRO A CA 1
ATOM 1935 C C . PRO A 1 257 ? 19.057 0.740 -9.051 1.00 38.85 249 PRO A C 1
ATOM 1936 O O . PRO A 1 257 ? 19.850 0.255 -9.868 1.00 41.31 249 PRO A O 1
ATOM 1940 N N . VAL A 1 258 ? 18.252 1.752 -9.362 1.00 38.51 250 VAL A N 1
ATOM 1941 C CA . VAL A 1 258 ? 18.379 2.441 -10.643 1.00 35.23 250 VAL A CA 1
ATOM 1942 C C . VAL A 1 258 ? 19.729 3.146 -10.738 1.00 32.93 250 VAL A C 1
ATOM 1943 O O . VAL A 1 258 ? 20.421 3.076 -11.759 1.00 32.41 250 VAL A O 1
ATOM 1947 N N . LEU A 1 259 ? 20.135 3.831 -9.682 1.00 30.47 251 LEU A N 1
ATOM 1948 C CA . LEU A 1 259 ? 21.431 4.483 -9.741 1.00 35.02 251 LEU A CA 1
ATOM 1949 C C . LEU A 1 259 ? 22.568 3.462 -9.779 1.00 34.04 251 LEU A C 1
ATOM 1950 O O . LEU A 1 259 ? 23.631 3.746 -10.339 1.00 38.33 251 LEU A O 1
ATOM 1955 N N . LYS A 1 260 ? 22.362 2.267 -9.227 1.00 33.46 252 LYS A N 1
ATOM 1956 C CA . LYS A 1 260 ? 23.409 1.258 -9.261 1.00 36.88 252 LYS A CA 1
ATOM 1957 C C . LYS A 1 260 ? 23.622 0.740 -10.681 1.00 36.77 252 LYS A C 1
ATOM 1958 O O . LYS A 1 260 ? 24.765 0.597 -11.123 1.00 34.65 252 LYS A O 1
ATOM 1964 N N . ILE A 1 261 ? 22.534 0.469 -11.412 1.00 35.25 253 ILE A N 1
ATOM 1965 C CA . ILE A 1 261 ? 22.650 0.109 -12.829 1.00 35.61 253 ILE A CA 1
ATOM 1966 C C . ILE A 1 261 ? 23.367 1.209 -13.602 1.00 34.71 253 ILE A C 1
ATOM 1967 O O . ILE A 1 261 ? 24.205 0.930 -14.468 1.00 36.52 253 ILE A O 1
ATOM 1972 N N . ALA A 1 262 ? 23.039 2.477 -13.318 1.00 30.28 254 ALA A N 1
ATOM 1973 C CA . ALA A 1 262 ? 23.696 3.578 -14.017 1.00 33.88 254 ALA A CA 1
ATOM 1974 C C . ALA A 1 262 ? 25.186 3.608 -13.712 1.00 35.40 254 ALA A C 1
ATOM 1975 O O . ALA A 1 262 ? 26.012 3.820 -14.611 1.00 38.73 254 ALA A O 1
ATOM 1977 N N . ALA A 1 263 ? 25.548 3.380 -12.450 1.00 36.72 255 ALA A N 1
ATOM 1978 C CA . ALA A 1 263 ? 26.951 3.373 -12.068 1.00 33.83 255 ALA A CA 1
ATOM 1979 C C . ALA A 1 263 ? 27.699 2.251 -12.770 1.00 42.10 255 ALA A C 1
ATOM 1980 O O . ALA A 1 263 ? 28.835 2.439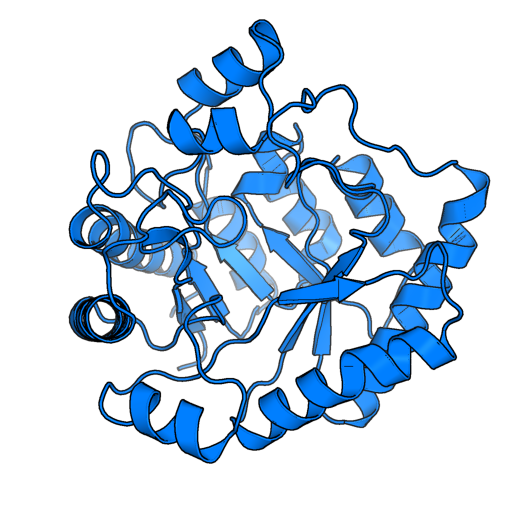 -13.235 1.00 40.15 255 ALA A O 1
ATOM 1982 N N . GLU A 1 264 ? 27.078 1.072 -12.848 1.00 38.82 256 GLU A N 1
ATOM 1983 C CA . GLU A 1 264 ? 27.786 -0.103 -13.325 1.00 38.13 256 GLU A CA 1
ATOM 1984 C C . GLU A 1 264 ? 28.104 0.004 -14.810 1.00 40.08 256 GLU A C 1
ATOM 1985 O O . GLU A 1 264 ? 29.105 -0.552 -15.260 1.00 46.30 256 GLU A O 1
ATOM 1991 N N . HIS A 1 265 ? 27.301 0.718 -15.587 1.00 41.26 257 HIS A N 1
ATOM 1992 C CA . HIS A 1 265 ? 27.620 0.929 -16.998 1.00 52.47 257 HIS A CA 1
ATOM 1993 C C . HIS A 1 265 ? 28.268 2.289 -17.279 1.00 46.20 257 HIS A C 1
ATOM 1994 O O . HIS A 1 265 ? 28.548 2.608 -18.442 1.00 42.63 257 HIS A O 1
ATOM 2001 N N . GLY A 1 266 ? 28.537 3.078 -16.247 1.00 37.18 258 GLY A N 1
ATOM 2002 C CA . GLY A 1 266 ? 29.333 4.274 -16.417 1.00 41.58 258 GLY A CA 1
ATOM 2003 C C . GLY A 1 266 ? 28.575 5.499 -16.867 1.00 42.44 258 GLY A C 1
ATOM 2004 O O . GLY A 1 266 ? 29.158 6.368 -17.536 1.00 38.32 258 GLY A O 1
ATOM 2005 N N . TYR A 1 267 ? 27.300 5.613 -16.494 1.00 35.14 259 TYR A N 1
ATOM 2006 C CA . TYR A 1 267 ? 26.512 6.777 -16.859 1.00 35.12 259 TYR A CA 1
ATOM 2007 C C . TYR A 1 267 ? 27.247 8.053 -16.482 1.00 33.59 259 TYR A C 1
ATOM 2008 O O . TYR A 1 267 ? 27.786 8.182 -15.378 1.00 33.50 259 TYR A O 1
ATOM 2017 N N . GLN A 1 268 ? 27.291 8.983 -17.422 1.00 34.24 260 GLN A N 1
ATOM 2018 C CA . GLN A 1 268 ? 27.841 10.306 -17.177 1.00 41.96 260 GLN A CA 1
ATOM 2019 C C . GLN A 1 268 ? 26.806 11.336 -17.578 1.00 39.29 260 GLN A C 1
ATOM 2020 O O . GLN A 1 268 ? 26.123 11.183 -18.596 1.00 40.34 260 GLN A O 1
ATOM 2026 N N . GLY A 1 269 ? 26.701 12.385 -16.778 1.00 42.21 261 GLY A N 1
ATOM 2027 C CA . GLY A 1 269 ? 25.770 13.441 -17.091 1.00 41.89 261 GLY A CA 1
ATOM 2028 C C . GLY A 1 269 ? 24.876 13.820 -15.934 1.00 37.58 261 GLY A C 1
ATOM 2029 O O . GLY A 1 269 ? 25.261 13.715 -14.766 1.00 44.16 261 GLY A O 1
ATOM 2030 N N . TRP A 1 270 ? 23.672 14.260 -16.257 1.00 35.25 262 TRP A N 1
ATOM 2031 C CA . TRP A 1 270 ? 22.804 14.906 -15.289 1.00 34.61 262 TRP A CA 1
ATOM 2032 C C . TRP A 1 270 ? 21.867 13.915 -14.619 1.00 38.44 262 TRP A C 1
ATOM 2033 O O . TRP A 1 270 ? 21.396 12.945 -15.225 1.00 30.08 262 TRP A O 1
ATOM 2044 N N . LEU A 1 271 ? 21.604 14.187 -13.347 1.00 33.28 263 LEU A N 1
ATOM 2045 C CA . LEU A 1 271 ? 20.463 13.672 -12.603 1.00 31.97 263 LEU A CA 1
ATOM 2046 C C . LEU A 1 271 ? 19.668 14.890 -12.164 1.00 31.61 263 LEU A C 1
ATOM 2047 O O . LEU A 1 271 ? 20.185 15.713 -11.406 1.00 31.86 263 LEU A O 1
ATOM 2052 N N . VAL A 1 272 ? 18.441 15.032 -12.666 1.00 27.50 264 VAL A N 1
ATOM 2053 C CA . VAL A 1 272 ? 17.609 16.209 -12.432 1.00 32.96 264 VAL A CA 1
ATOM 2054 C C . VAL A 1 272 ? 16.490 15.812 -11.488 1.00 27.83 264 VAL A C 1
ATOM 2055 O O . VAL A 1 272 ? 15.826 14.802 -11.707 1.00 30.82 264 VAL A O 1
ATOM 2059 N N . ILE A 1 273 ? 16.275 16.597 -10.447 1.00 33.13 265 ILE A N 1
ATOM 2060 C CA . ILE A 1 273 ? 15.105 16.447 -9.596 1.00 36.22 265 ILE A CA 1
ATOM 2061 C C . ILE A 1 273 ? 13.972 17.239 -10.225 1.00 37.48 265 ILE A C 1
ATOM 2062 O O . ILE A 1 273 ? 14.026 18.462 -10.290 1.00 36.73 265 ILE A O 1
ATOM 2067 N N . GLU A 1 274 ? 12.943 16.543 -10.684 1.00 41.58 266 GLU A N 1
ATOM 2068 C CA . GLU A 1 274 ? 11.788 17.161 -11.323 1.00 46.71 266 GLU A CA 1
ATOM 2069 C C . GLU A 1 274 ? 10.562 16.695 -10.557 1.00 50.39 266 GLU A C 1
ATOM 2070 O O . GLU A 1 274 ? 10.177 15.525 -10.654 1.00 50.64 266 GLU A O 1
ATOM 2076 N N . ALA A 1 275 ? 9.952 17.599 -9.787 1.00 47.67 267 ALA A N 1
ATOM 2077 C CA . ALA A 1 275 ? 8.825 17.220 -8.934 1.00 43.28 267 ALA A CA 1
ATOM 2078 C C . ALA A 1 275 ? 7.736 18.292 -8.983 1.00 38.93 267 ALA A C 1
ATOM 2079 O O . ALA A 1 275 ? 7.753 19.242 -8.199 1.00 36.34 267 ALA A O 1
ATOM 2081 N N . GLU A 1 276 ? 6.780 18.116 -9.897 1.00 35.60 268 GLU A N 1
ATOM 2082 C CA . GLU A 1 276 ? 5.558 18.918 -9.908 1.00 35.34 268 GLU A CA 1
ATOM 2083 C C . GLU A 1 276 ? 4.815 18.725 -8.606 1.00 30.83 268 GLU A C 1
ATOM 2084 O O . GLU A 1 276 ? 4.425 17.603 -8.282 1.00 33.39 268 GLU A O 1
ATOM 2090 N N . GLN A 1 277 ? 4.546 19.813 -7.901 1.00 35.61 269 GLN A N 1
ATOM 2091 C CA . GLN A 1 277 ? 3.694 19.762 -6.723 1.00 33.37 269 GLN A CA 1
ATOM 2092 C C . GLN A 1 277 ? 2.903 21.052 -6.682 1.00 29.74 269 GLN A C 1
ATOM 2093 O O . GLN A 1 277 ? 3.154 21.964 -7.451 1.00 33.25 269 GLN A O 1
ATOM 2099 N N . ASP A 1 278 ? 1.908 21.117 -5.830 1.00 32.96 270 ASP A N 1
ATOM 2100 C CA . ASP A 1 278 ? 1.324 22.417 -5.540 1.00 40.34 270 ASP A CA 1
ATOM 2101 C C . ASP A 1 278 ? 2.246 23.140 -4.568 1.00 41.19 270 ASP A C 1
ATOM 2102 O O . ASP A 1 278 ? 2.377 22.705 -3.416 1.00 35.18 270 ASP A O 1
ATOM 2107 N N . PRO A 1 279 ? 2.886 24.238 -4.973 1.00 39.84 271 PRO A N 1
ATOM 2108 C CA . PRO A 1 279 ? 3.949 24.811 -4.140 1.00 36.51 271 PRO A CA 1
ATOM 2109 C C . PRO A 1 279 ? 3.441 25.556 -2.921 1.00 39.39 271 PRO A C 1
ATOM 2110 O O . PRO A 1 279 ? 4.250 25.854 -2.028 1.00 38.15 271 PRO A O 1
ATOM 2114 N N . ASP A 1 280 ? 2.144 25.880 -2.863 1.00 38.17 272 ASP A N 1
ATOM 2115 C CA . ASP A 1 280 ? 1.587 26.468 -1.648 1.00 40.95 272 ASP A CA 1
ATOM 2116 C C . ASP A 1 280 ? 1.571 25.451 -0.522 1.00 41.53 272 ASP A C 1
ATOM 2117 O O . ASP A 1 280 ? 1.858 25.780 0.639 1.00 38.12 272 ASP A O 1
ATOM 2122 N N . VAL A 1 281 ? 1.187 24.220 -0.851 1.00 37.39 273 VAL A N 1
ATOM 2123 C CA . VAL A 1 281 ? 1.131 23.138 0.120 1.00 38.33 273 VAL A CA 1
ATOM 2124 C C . VAL A 1 281 ? 2.510 22.521 0.318 1.00 35.84 273 VAL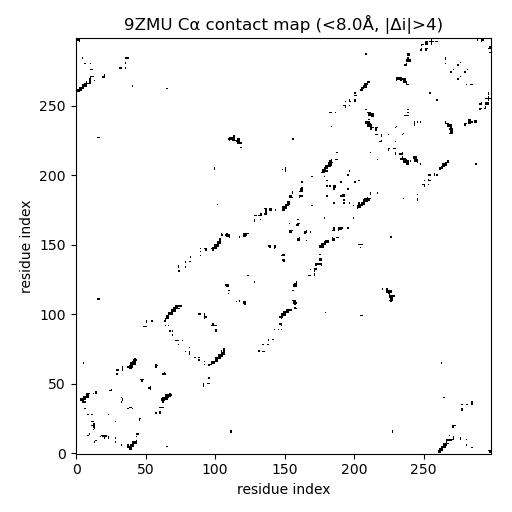 A C 1
ATOM 2125 O O . VAL A 1 281 ? 2.931 22.259 1.448 1.00 31.86 273 VAL A O 1
ATOM 2129 N N . ARG A 1 282 ? 3.232 22.291 -0.771 1.00 31.17 274 ARG A N 1
ATOM 2130 C CA . ARG A 1 282 ? 4.503 21.588 -0.747 1.00 34.16 274 ARG A CA 1
ATOM 2131 C C . ARG A 1 282 ? 5.580 22.613 -1.104 1.00 38.55 274 ARG A C 1
ATOM 2132 O O . ARG A 1 282 ? 5.902 22.832 -2.278 1.00 31.92 274 ARG A O 1
ATOM 2140 N N . ASN A 1 283 ? 6.156 23.224 -0.082 1.00 30.39 275 ASN A N 1
ATOM 2141 C CA . ASN A 1 283 ? 7.112 24.286 -0.309 1.00 31.94 275 ASN A CA 1
ATOM 2142 C C . ASN A 1 283 ? 8.243 23.801 -1.217 1.00 36.67 275 ASN A C 1
ATOM 2143 O O . ASN A 1 283 ? 8.886 22.786 -0.907 1.00 31.98 275 ASN A O 1
ATOM 2148 N N . PRO A 1 284 ? 8.506 24.468 -2.345 1.00 32.34 276 PRO A N 1
ATOM 2149 C CA . PRO A 1 284 ? 9.564 23.966 -3.230 1.00 37.80 276 PRO A CA 1
ATOM 2150 C C . PRO A 1 284 ? 10.939 24.022 -2.580 1.00 34.68 276 PRO A C 1
ATOM 2151 O O . PRO A 1 284 ? 11.731 23.088 -2.741 1.00 35.74 276 PRO A O 1
ATOM 2155 N N . PHE A 1 285 ? 11.244 25.074 -1.822 1.00 33.20 277 PHE A N 1
ATOM 2156 C CA . PHE A 1 285 ? 12.539 25.115 -1.155 1.00 37.84 277 PHE A CA 1
ATOM 2157 C C . PHE A 1 285 ? 12.724 23.893 -0.258 1.00 37.52 277 PHE A C 1
ATOM 2158 O O . PHE A 1 285 ? 13.761 23.220 -0.311 1.00 36.65 277 PHE A O 1
ATOM 2166 N N . GLU A 1 286 ? 11.723 23.584 0.567 1.00 30.83 278 GLU A N 1
ATOM 2167 C CA . GLU A 1 286 ? 11.811 22.414 1.438 1.00 37.00 278 GLU A CA 1
ATOM 2168 C C . GLU A 1 286 ? 11.977 21.128 0.644 1.00 34.19 278 GLU A C 1
ATOM 2169 O O . GLU A 1 286 ? 12.918 20.361 0.874 1.00 32.56 278 GLU A O 1
ATOM 2175 N N . TYR A 1 287 ? 11.068 20.875 -0.301 1.00 26.27 279 TYR A N 1
ATOM 2176 C CA . TYR A 1 287 ? 11.062 19.587 -0.980 1.00 28.69 279 TYR A CA 1
ATOM 2177 C C . TYR A 1 287 ? 12.254 19.441 -1.910 1.00 29.00 279 TYR A C 1
ATOM 2178 O O . TYR A 1 287 ? 12.787 18.335 -2.063 1.00 29.82 279 TYR A O 1
ATOM 2187 N N . GLN A 1 288 ? 12.700 20.540 -2.521 1.00 32.61 280 GLN A N 1
ATOM 2188 C CA . GLN A 1 288 ? 13.852 20.471 -3.422 1.00 34.25 280 GLN A CA 1
ATOM 2189 C C . GLN A 1 288 ? 15.154 20.364 -2.636 1.00 31.11 280 GLN A C 1
ATOM 2190 O O . GLN A 1 288 ? 16.113 19.743 -3.097 1.00 34.30 280 GLN A O 1
ATOM 2196 N N . SER A 1 289 ? 15.212 20.973 -1.459 1.00 29.53 281 SER A N 1
ATOM 2197 C CA . SER A 1 289 ? 16.314 20.710 -0.547 1.00 27.35 281 SER A CA 1
ATOM 2198 C C . SER A 1 289 ? 16.338 19.239 -0.145 1.00 28.24 281 SER A C 1
ATOM 2199 O O . SER A 1 289 ? 17.370 18.570 -0.242 1.00 30.61 281 SER A O 1
ATOM 2202 N N . LEU A 1 290 ? 15.203 18.706 0.295 1.00 28.08 282 LEU A N 1
ATOM 2203 C CA . LEU A 1 290 ? 15.163 17.282 0.607 1.00 32.25 282 LEU A CA 1
ATOM 2204 C C . LEU A 1 290 ? 15.629 16.463 -0.585 1.00 29.78 282 LEU A C 1
ATOM 2205 O O . LEU A 1 290 ? 16.420 15.532 -0.436 1.00 27.30 282 LEU A O 1
ATOM 2210 N N . GLY A 1 291 ? 15.180 16.825 -1.779 1.00 28.59 283 GLY A N 1
ATOM 2211 C CA . GLY A 1 291 ? 15.489 16.008 -2.938 1.00 31.06 283 GLY A CA 1
ATOM 2212 C C . GLY A 1 291 ? 16.974 15.945 -3.221 1.00 25.94 283 GLY A C 1
ATOM 2213 O O . GLY A 1 291 ? 17.531 14.865 -3.414 1.00 34.45 283 GLY A O 1
ATOM 2214 N N . LEU A 1 292 ? 17.631 17.109 -3.267 1.00 31.08 284 LEU A N 1
ATOM 2215 C CA . LEU A 1 292 ? 19.060 17.154 -3.576 1.00 29.36 284 LEU A CA 1
ATOM 2216 C C . LEU A 1 292 ? 19.873 16.425 -2.518 1.00 28.86 284 LEU A C 1
ATOM 2217 O O . LEU A 1 292 ? 20.736 15.602 -2.841 1.00 27.52 284 LEU A O 1
ATOM 2222 N N . LYS A 1 293 ? 19.590 16.697 -1.242 1.00 31.08 285 LYS A N 1
ATOM 2223 C CA . LYS A 1 293 ? 20.238 15.961 -0.155 1.00 34.80 285 LYS A CA 1
ATOM 2224 C C . LYS A 1 293 ? 20.121 14.449 -0.354 1.00 31.62 285 LYS A C 1
ATOM 2225 O O . LYS A 1 293 ? 21.128 13.726 -0.321 1.00 33.22 285 LYS A O 1
ATOM 2231 N N . SER A 1 294 ? 18.901 13.956 -0.599 1.00 29.47 286 SER A N 1
ATOM 2232 C CA . SER A 1 294 ? 18.675 12.514 -0.665 1.00 34.71 286 SER A CA 1
ATOM 2233 C C . SER A 1 294 ? 19.235 11.915 -1.940 1.00 30.75 286 SER A C 1
ATOM 2234 O O . SER A 1 294 ? 19.746 10.793 -1.934 1.00 28.65 286 SER A O 1
ATOM 2237 N N . LEU A 1 295 ? 19.175 12.648 -3.037 1.00 35.16 287 LEU A N 1
ATOM 2238 C CA . LEU A 1 295 ? 19.621 12.059 -4.291 1.00 35.37 287 LEU A CA 1
ATOM 2239 C C . LEU A 1 295 ? 21.135 11.922 -4.314 1.00 32.72 287 LEU A C 1
ATOM 2240 O O . LEU A 1 295 ? 21.651 10.960 -4.887 1.00 31.62 287 LEU A O 1
ATOM 2245 N N . LYS A 1 296 ? 21.856 12.866 -3.696 1.00 32.23 288 LYS A N 1
ATOM 2246 C CA . LYS A 1 296 ? 23.313 12.762 -3.627 1.00 31.08 288 LYS A CA 1
ATOM 2247 C C . LYS A 1 296 ? 23.738 11.635 -2.705 1.00 38.55 288 LYS A C 1
ATOM 2248 O O . LYS A 1 296 ? 24.715 10.935 -2.992 1.00 37.06 288 LYS A O 1
ATOM 2254 N N . ALA A 1 297 ? 23.022 11.446 -1.592 1.00 35.18 289 ALA A N 1
ATOM 2255 C CA . ALA A 1 297 ? 23.221 10.239 -0.789 1.00 40.51 289 ALA A CA 1
ATOM 2256 C C . ALA A 1 297 ? 23.013 8.978 -1.624 1.00 35.84 289 ALA A C 1
ATOM 2257 O O . ALA A 1 297 ? 23.899 8.122 -1.701 1.00 36.22 289 ALA A O 1
ATOM 2259 N N . PHE A 1 298 ? 21.857 8.860 -2.284 1.00 33.51 290 PHE A N 1
ATOM 2260 C CA . PHE A 1 298 ? 21.575 7.650 -3.053 1.00 32.98 290 PHE A CA 1
ATOM 2261 C C . PHE A 1 298 ? 22.641 7.428 -4.117 1.00 34.60 290 PHE A C 1
ATOM 2262 O O . PHE A 1 298 ? 23.029 6.289 -4.392 1.00 35.79 290 PHE A O 1
ATOM 2270 N N . ALA A 1 299 ? 23.112 8.506 -4.744 1.00 36.91 291 ALA A N 1
ATOM 2271 C CA . ALA A 1 299 ? 24.106 8.371 -5.805 1.00 33.39 291 ALA A CA 1
ATOM 2272 C C . ALA A 1 299 ? 25.451 7.927 -5.254 1.00 36.02 291 ALA A C 1
ATOM 2273 O O . ALA A 1 299 ? 26.187 7.192 -5.925 1.00 38.30 291 ALA A O 1
ATOM 2275 N N . ARG A 1 300 ? 25.796 8.366 -4.044 1.00 34.33 292 ARG A N 1
ATOM 2276 C CA . ARG A 1 300 ? 26.992 7.855 -3.386 1.00 41.48 292 ARG A CA 1
ATOM 2277 C C . ARG A 1 300 ? 26.829 6.386 -3.017 1.00 42.12 292 ARG A C 1
ATOM 2278 O O . ARG A 1 300 ? 27.706 5.558 -3.313 1.00 39.60 292 ARG A O 1
ATOM 2286 N N . GLU A 1 301 ? 25.694 6.035 -2.391 1.00 38.77 293 GLU A N 1
ATOM 2287 C CA . GLU A 1 301 ? 25.447 4.646 -2.003 1.00 37.85 293 GLU A CA 1
ATOM 2288 C C . GLU A 1 301 ? 25.444 3.722 -3.206 1.00 38.56 293 GLU A C 1
ATOM 2289 O O . GLU A 1 301 ? 25.764 2.532 -3.077 1.00 41.67 293 GLU A O 1
ATOM 2295 N N . ALA A 1 302 ? 25.085 4.244 -4.372 1.00 37.32 294 ALA A N 1
ATOM 2296 C CA . ALA A 1 302 ? 25.042 3.480 -5.609 1.00 36.44 294 ALA A CA 1
ATOM 2297 C C . ALA A 1 302 ? 26.380 3.435 -6.332 1.00 37.75 294 ALA A C 1
ATOM 2298 O O . ALA A 1 302 ? 26.483 2.767 -7.366 1.00 36.83 294 ALA A O 1
ATOM 2300 N N . GLY A 1 303 ? 27.392 4.137 -5.832 1.00 39.81 295 GLY A N 1
ATOM 2301 C CA . GLY A 1 303 ? 28.660 4.228 -6.517 1.00 43.17 295 GLY A CA 1
ATOM 2302 C C . GLY A 1 303 ? 28.599 4.997 -7.809 1.00 43.67 295 GLY A C 1
ATOM 2303 O O . GLY A 1 303 ? 29.526 4.906 -8.611 1.00 36.49 295 GLY A O 1
ATOM 2304 N N . LEU A 1 304 ? 27.519 5.737 -8.052 1.00 40.96 296 LEU A N 1
ATOM 2305 C CA . LEU A 1 304 ? 27.452 6.555 -9.255 1.00 38.57 296 LEU A CA 1
ATOM 2306 C C . LEU A 1 304 ? 28.298 7.806 -9.101 1.00 38.95 296 LEU A C 1
ATOM 2307 O O . LEU A 1 304 ? 29.095 8.131 -9.987 1.00 42.31 296 LEU A O 1
ATOM 2312 N N . ASP A 1 305 ? 28.131 8.516 -7.983 1.00 36.76 297 ASP A N 1
ATOM 2313 C CA . ASP A 1 305 ? 28.940 9.684 -7.652 1.00 45.03 297 ASP A CA 1
ATOM 2314 C C . ASP A 1 305 ? 30.078 9.224 -6.749 1.00 51.86 297 ASP A C 1
ATOM 2315 O O . ASP A 1 305 ? 29.869 8.965 -5.556 1.00 48.63 297 ASP A O 1
ATOM 2320 N N . LYS A 1 306 ? 31.283 9.145 -7.301 1.00 56.01 298 LYS A N 1
ATOM 2321 C CA . LYS A 1 306 ? 32.404 8.575 -6.553 1.00 61.56 298 LYS A CA 1
ATOM 2322 C C . LYS A 1 306 ? 33.343 9.673 -6.067 1.00 52.49 298 LYS A C 1
ATOM 2323 O O . LYS A 1 306 ? 32.963 10.489 -5.230 1.00 53.68 298 LYS A O 1
#

Nearest PDB structures (foldseek):
  3cny-assembly2_B  TM=9.640E-01  e=6.614E-30  Lactiplantibacillus plantarum WCFS1
  3dx5-assembly1_A  TM=7.409E-01  e=5.344E-12  Bacillus anthracis
  2zds-assembly1_E  TM=6.879E-01  e=1.871E-12  Streptomyces coelicolor
  5tnv-assembly1_A  TM=6.639E-01  e=5.678E-10  Mycolicibacterium smegmatis MC2 155
  3dxf-assembly1_A  TM=2.578E-01  e=1.784E-02  Homo sapiens

=== Feature glossary ===
Legend for the data blocks above and below:

— What the protein is —

Sequence gives the chain of amino acids in standard one-letter code (A=alanine, C=cysteine, …, Y=tyrosine), read N→C. It is the only feature that is directly encoded by the gene; all structural features are derived from the folded form of this sequence.

The annotation block draws on four external resources. InterPro: which protein families and domains the sequence belongs to. GO: standardized terms for what the protein does, what process it participates in, and where in the cell it acts. CATH: which structural fold it has in the CATH hierarchy. Organism: the species of origin.

— Where its atoms are —

Atomic coordinates in PDBx/mmCIF format — the same representation the Protein Data Bank distributes. Each line of the _atom_site loop places one backbone atom in Cartesian space (units: ångströms, origin: arbitrary).

Six rendered views show the 3D structure from the faces of a cube — i.e. along ±x, ±y, ±z. Rendering representation is drawn randomly per protein from cartoon (secondary-structure ribbons), sticks (backbone bonds), or molecular surface; coloring is either N→C rainbow (blue at the N-terminus through red at the C-terminus) or one color per chain.

— Local backbone conformation —

DSSP 8-state secondary structure assigns each residue one of H (α-helix), G (3₁₀-helix), I (π-helix), E (extended β-strand), B (isolated β-bridge), T (hydrogen-bonded turn), S (bend), or '-' (coil). The assignment is computed from backbone hydrogen-bond geometry via the Kabsch–Sander algorithm.

P-SEA three-state annotation labels each residue as helix, strand, or coil based purely on the geometry of the Cα trace. It serves as a fallback when the full backbone (and thus DSSP) is unavailable.

φ (phi) and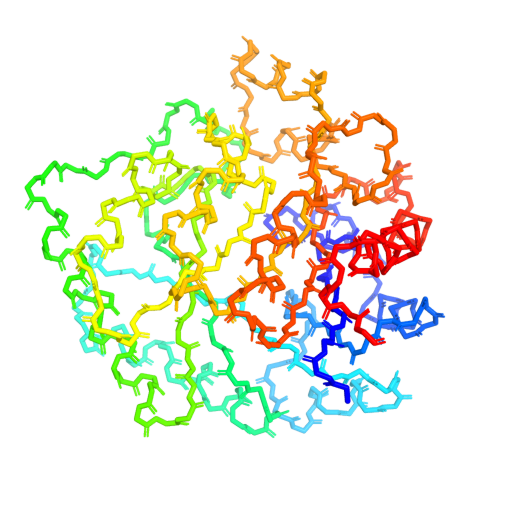 ψ (psi) are the two rotatable backbone dihedrals per residue: φ is the C(i-1)–N–Cα–C torsion, ψ is the N–Cα–C–N(i+1) torsion, both in degrees on (−180°, 180°]. α-helical residues cluster near (−60°, −45°); β-strand residues near (−120°, +130°). A Ramachandran plot is simply a scatter of (φ, ψ) for every residue.

— Global shape and packing —

Radius of gyration (Rg) is the root-mean-square distance of Cα atoms from their centroid — a single number for overall size and compactness. A globular domain of N residues has Rg ≈ 2.2·N^0.38 Å; an extended or disordered chain has a much larger Rg. The Cα contact count is the number of residue pairs whose Cα atoms are within 8 Å and are more than four positions apart in sequence — a standard proxy for tertiary packing density. The bounding b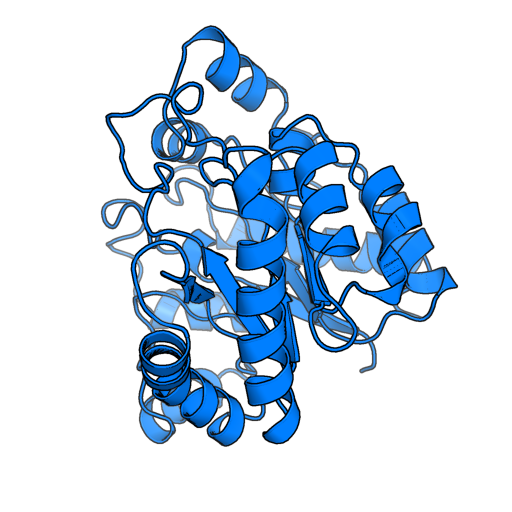ox is the smallest axis-aligned box enclosing all Cα atoms.

Accessible surface area quantifies burial. A residue with SASA near zero is packed into the hydrophobic core; one with SASA >100 Å² sits on the surface. Computed here via the Shrake–Rupley numerical algorithm with a 1.4 Å probe.

The contact map is a binary N×N matrix image: pixel (i, j) is dark where Cα_i and Cα_j are within 8 Å and |i−j|>4. Because the |i−j|>4 filter removes local helical contacts, off-diagonal stripes parallel to the main diagonal indicate parallel β-sheets; stripes perpendicular to it indicate antiparallel β-sheets. The Ramachandran plot scatters every residue's (φ, ψ) pair against the sterically allowed regions. The PAE heatmap renders the predicted-aligned-error matrix.

— Structural neighborhood —

A 3Di character summarizes, for each residue, the relative orientation of the Cα frame of its nearest spatial neighbor. Because it encodes fold topology rather than chemistry, 3Di alignments detect remote structural similarity that sequence alignment misses.

Structural nearest neighbors (via Foldseek easy-search vs the PDB). Reported per hit: target PDB id, E-value, and alignment TM-score. A TM-score above ~0.5 is the conventional threshold for 'same fold'.

— Confidence and disorder —

For AlphaFold models, the B-factor field carries pLDDT — the model's own estimate of local accuracy on a 0–100 scale. Regions with pLDDT<50 should be treated as essentially unmodeled; they often correspond to intrinsically disordered segments.

B-factor (Debye–Waller factor) reflects atomic displacement in the crystal lattice. It is an experimental observable (units Å²), not a prediction; low values mean the atom is pinned down, high values mean it moves or is heterogeneous across the crystal.

Predicted Aligned Error (PAE) is an AlphaFold confidence matrix: entry (i, j) is the expected error in the position of residue j, in ångströms, when the prediction is superimposed on the true structure at residue i. Low PAE within a block of residues means that block is internally rigid and well-predicted; high PAE between two blocks means their relative placement is uncertain even if each block individually is confident.